Protein AF-U3AMA3-F1 (afdb_monomer)

Structure (mmCIF, N/CA/C/O backbone):
data_AF-U3AMA3-F1
#
_entry.id   AF-U3AMA3-F1
#
loop_
_atom_site.group_PDB
_atom_site.id
_atom_site.type_symbol
_atom_site.label_atom_id
_atom_site.label_alt_id
_atom_site.label_comp_id
_atom_site.label_asym_id
_atom_site.label_entity_id
_atom_site.label_seq_id
_atom_site.pdbx_PDB_ins_code
_atom_site.Cartn_x
_atom_site.Cartn_y
_atom_site.Cartn_z
_atom_site.occupancy
_atom_site.B_iso_or_equiv
_atom_site.auth_seq_id
_atom_site.auth_comp_id
_atom_site.auth_asym_id
_atom_site.auth_atom_id
_atom_site.pdbx_PDB_model_num
ATOM 1 N N . MET A 1 1 ? -15.729 3.967 -22.032 1.00 33.00 1 MET A N 1
ATOM 2 C CA . MET A 1 1 ? -14.474 3.760 -22.793 1.00 33.00 1 MET A CA 1
ATOM 3 C C . MET A 1 1 ? -13.312 4.136 -21.872 1.00 33.00 1 MET A C 1
ATOM 5 O O . MET A 1 1 ? -13.426 5.160 -21.213 1.00 33.00 1 MET A O 1
ATOM 9 N N . ARG A 1 2 ? -12.263 3.311 -21.710 1.00 30.52 2 ARG A N 1
ATOM 10 C CA . ARG A 1 2 ? -11.077 3.722 -20.925 1.00 30.52 2 ARG A CA 1
ATOM 11 C C . ARG A 1 2 ? -10.202 4.591 -21.828 1.00 30.52 2 ARG A C 1
ATOM 13 O O . ARG A 1 2 ? -9.706 4.060 -22.817 1.00 30.52 2 ARG A O 1
ATOM 20 N N . ALA A 1 3 ? -10.030 5.868 -21.486 1.00 31.34 3 ALA A N 1
ATOM 21 C CA . ALA A 1 3 ? -9.036 6.726 -22.132 1.00 31.34 3 ALA A CA 1
ATOM 22 C C . ALA A 1 3 ? -7.665 6.040 -22.073 1.00 31.34 3 ALA A C 1
ATOM 24 O O . ALA A 1 3 ? -7.306 5.441 -21.048 1.00 31.34 3 ALA A O 1
ATOM 25 N N . ARG A 1 4 ? -6.928 6.063 -23.183 1.00 42.72 4 ARG A N 1
ATOM 26 C CA . ARG A 1 4 ? -5.602 5.439 -23.249 1.00 42.72 4 ARG A CA 1
ATOM 27 C C . ARG A 1 4 ? -4.645 6.295 -22.423 1.00 42.72 4 ARG A C 1
ATOM 29 O O . ARG A 1 4 ? -4.797 7.509 -22.351 1.00 42.72 4 ARG A O 1
ATOM 36 N N . SER A 1 5 ? -3.616 5.693 -21.830 1.00 45.97 5 SER A N 1
ATOM 37 C CA . SER A 1 5 ? -2.615 6.427 -21.032 1.00 45.97 5 SER A CA 1
ATOM 38 C C . SER A 1 5 ? -1.783 7.449 -21.825 1.00 45.97 5 SER A C 1
ATOM 40 O O . SER A 1 5 ? -0.956 8.123 -21.223 1.00 45.97 5 SER A O 1
ATOM 42 N N . ALA A 1 6 ? -2.004 7.563 -23.138 1.00 40.41 6 ALA A N 1
ATOM 43 C CA . ALA A 1 6 ? -1.442 8.587 -24.014 1.00 40.41 6 ALA A CA 1
ATOM 44 C C . ALA A 1 6 ? -2.280 9.885 -24.075 1.00 40.41 6 ALA A C 1
ATOM 46 O O . ALA A 1 6 ? -1.754 10.914 -24.465 1.00 40.41 6 ALA A O 1
ATOM 47 N N . GLU A 1 7 ? -3.565 9.861 -23.697 1.00 40.16 7 GLU A N 1
ATOM 48 C CA . GLU A 1 7 ? -4.497 10.992 -23.899 1.00 40.16 7 GLU A CA 1
ATOM 49 C C . GLU A 1 7 ? -4.566 11.963 -22.706 1.00 40.16 7 GLU A C 1
ATOM 51 O O . GLU A 1 7 ? -5.332 12.922 -22.739 1.00 40.16 7 GLU A O 1
ATOM 56 N N . LYS A 1 8 ? -3.805 11.722 -21.630 1.00 43.88 8 LYS A N 1
ATOM 57 C CA . LYS A 1 8 ? -3.756 12.620 -20.468 1.00 43.88 8 LYS A CA 1
ATOM 58 C C . LYS A 1 8 ? -2.418 13.340 -20.359 1.00 43.88 8 LYS A C 1
ATOM 60 O O . LYS A 1 8 ? -1.480 12.805 -19.775 1.00 43.88 8 LYS A O 1
ATOM 65 N N . GLU A 1 9 ? -2.420 14.565 -20.885 1.00 48.69 9 GLU A N 1
ATOM 66 C CA . GLU A 1 9 ? -1.772 15.741 -20.286 1.00 48.69 9 GLU A CA 1
ATOM 67 C C . GLU A 1 9 ? -0.280 15.555 -19.942 1.00 48.69 9 GLU A C 1
ATOM 69 O O . GLU A 1 9 ? 0.076 15.481 -18.771 1.00 48.69 9 GLU A O 1
ATOM 74 N N . ALA A 1 10 ? 0.580 15.479 -20.973 1.00 48.34 10 ALA A N 1
ATOM 75 C CA . ALA A 1 10 ? 2.009 15.860 -20.908 1.00 48.34 10 ALA A CA 1
ATOM 76 C C . ALA A 1 10 ? 2.745 15.725 -22.258 1.00 48.34 10 ALA A C 1
ATOM 78 O O . ALA A 1 10 ? 3.676 16.477 -22.512 1.00 48.34 10 ALA A O 1
ATOM 79 N N . ASN A 1 11 ? 2.383 14.745 -23.097 1.00 50.94 11 ASN A N 1
ATOM 80 C CA . ASN A 1 11 ? 3.133 14.400 -24.314 1.00 50.94 11 ASN A CA 1
ATOM 81 C C . ASN A 1 11 ? 2.192 14.125 -25.495 1.00 50.94 11 ASN A C 1
ATOM 83 O O . ASN A 1 11 ? 1.742 12.996 -25.696 1.00 50.94 11 ASN A O 1
ATOM 87 N N . GLU A 1 12 ? 1.899 15.156 -26.287 1.00 51.47 12 GLU A N 1
ATOM 88 C CA . GLU A 1 12 ? 1.161 15.006 -27.542 1.00 51.47 12 GLU A CA 1
ATOM 89 C C . GLU A 1 12 ? 2.072 14.406 -28.626 1.00 51.47 12 GLU A C 1
ATOM 91 O O . GLU A 1 12 ? 2.923 15.078 -29.199 1.00 51.47 12 GLU A O 1
ATOM 96 N N . GLY A 1 13 ? 1.889 13.114 -28.914 1.00 59.47 13 GLY A N 1
ATOM 97 C CA . GLY A 1 13 ? 2.448 12.447 -30.097 1.00 59.47 13 GLY A CA 1
ATOM 98 C C . GLY A 1 13 ? 3.675 11.557 -29.873 1.00 59.47 13 GLY A C 1
ATOM 99 O O . GLY A 1 13 ? 3.855 10.608 -30.638 1.00 59.47 13 GLY A O 1
ATOM 100 N N . GLU A 1 14 ? 4.484 11.771 -28.830 1.00 71.44 14 GLU A N 1
ATOM 101 C CA . GLU A 1 14 ? 5.631 10.889 -28.561 1.00 71.44 14 GLU A CA 1
ATOM 102 C C . GLU A 1 14 ? 5.178 9.559 -27.911 1.00 71.44 14 GLU A C 1
ATOM 104 O O . GLU A 1 14 ? 4.479 9.564 -26.889 1.00 71.44 14 GLU A O 1
ATOM 109 N N . PRO A 1 15 ? 5.559 8.384 -28.453 1.00 81.50 15 PRO A N 1
ATOM 110 C CA . PRO A 1 15 ? 5.260 7.113 -27.808 1.00 81.50 15 PRO A CA 1
ATOM 111 C C . PRO A 1 15 ? 6.017 6.979 -26.480 1.00 81.50 15 PRO A C 1
ATOM 113 O O . PRO A 1 15 ? 7.180 7.354 -26.346 1.00 81.50 15 PRO A O 1
ATOM 116 N N . ARG A 1 16 ? 5.394 6.336 -25.485 1.00 84.44 16 ARG A N 1
ATOM 117 C CA . ARG A 1 16 ? 6.122 5.933 -24.274 1.00 84.44 16 ARG A CA 1
ATOM 118 C C . ARG A 1 16 ? 7.106 4.817 -24.629 1.00 84.44 16 ARG A C 1
ATOM 120 O O . ARG A 1 16 ? 6.687 3.679 -24.862 1.00 84.44 16 ARG A O 1
ATOM 127 N N . TRP A 1 17 ? 8.400 5.135 -24.628 1.00 89.88 17 TRP A N 1
ATOM 128 C CA . TRP A 1 17 ? 9.473 4.242 -25.080 1.00 89.88 17 TRP A CA 1
ATOM 129 C C . TRP A 1 17 ? 9.474 2.896 -24.350 1.00 89.88 17 TRP A C 1
ATOM 131 O O . TRP A 1 17 ? 9.665 1.864 -24.987 1.00 89.88 17 TRP A O 1
ATOM 141 N N . ALA A 1 18 ? 9.088 2.877 -23.071 1.00 85.94 18 ALA A N 1
ATOM 142 C CA . ALA A 1 18 ? 8.890 1.663 -22.278 1.00 85.94 18 ALA A CA 1
ATOM 143 C C . ALA A 1 18 ? 7.956 0.611 -22.916 1.00 85.94 18 ALA A C 1
ATOM 145 O O . ALA A 1 18 ? 8.217 -0.590 -22.808 1.00 85.94 18 ALA A O 1
ATOM 146 N N . TYR A 1 19 ? 6.877 1.022 -23.598 1.00 88.31 19 TYR A N 1
ATOM 147 C CA . TYR A 1 19 ? 5.965 0.084 -24.269 1.00 88.31 19 TYR A CA 1
ATOM 148 C C . TYR A 1 19 ? 6.591 -0.514 -25.534 1.00 88.31 19 TYR A C 1
ATOM 150 O O . TYR A 1 19 ? 6.460 -1.715 -25.787 1.00 88.31 19 TYR A O 1
ATOM 158 N N . LEU A 1 20 ? 7.313 0.306 -26.304 1.00 91.12 20 LEU A N 1
ATOM 159 C CA . LEU A 1 20 ? 8.036 -0.148 -27.491 1.00 91.12 20 LEU A CA 1
ATOM 160 C C . LEU A 1 20 ? 9.192 -1.069 -27.086 1.00 91.12 20 LEU A C 1
ATOM 162 O O . LEU A 1 20 ? 9.269 -2.195 -27.575 1.00 91.12 20 LEU A O 1
ATOM 166 N N . ARG A 1 21 ? 10.028 -0.649 -26.128 1.00 93.75 21 ARG A N 1
ATOM 167 C CA . ARG A 1 21 ? 11.133 -1.443 -25.578 1.00 93.75 21 ARG A CA 1
ATOM 168 C C . ARG A 1 21 ? 10.643 -2.791 -25.052 1.00 93.75 21 ARG A C 1
ATOM 170 O O . ARG A 1 21 ? 11.223 -3.811 -25.405 1.00 93.75 21 ARG A O 1
ATOM 177 N N . SER A 1 22 ? 9.557 -2.826 -24.272 1.00 90.44 22 SER A N 1
ATOM 178 C CA . SER A 1 22 ? 8.996 -4.088 -23.764 1.00 90.44 22 SER A CA 1
ATOM 179 C C . SER A 1 22 ? 8.522 -5.012 -24.890 1.00 90.44 22 SER A C 1
ATOM 181 O O . SER A 1 22 ? 8.734 -6.217 -24.806 1.00 90.44 22 SER A O 1
ATOM 183 N N . THR A 1 23 ? 7.914 -4.470 -25.950 1.00 93.00 23 THR A N 1
ATOM 184 C CA . THR 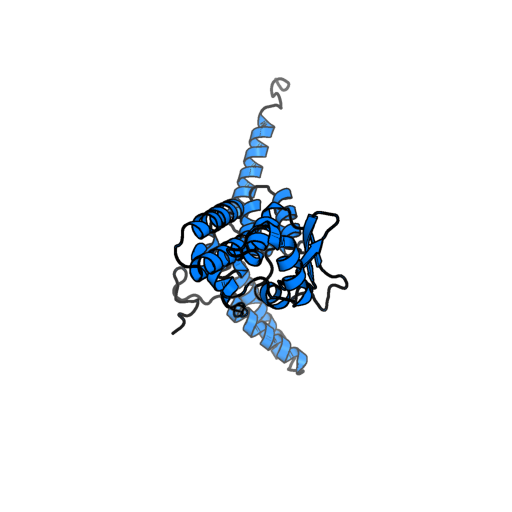A 1 23 ? 7.499 -5.260 -27.124 1.00 93.00 23 THR A CA 1
ATOM 185 C C . THR A 1 23 ? 8.710 -5.880 -27.829 1.00 93.00 23 THR A C 1
ATOM 187 O O . THR A 1 23 ? 8.729 -7.080 -28.098 1.00 93.00 23 THR A O 1
ATOM 190 N N . TRP A 1 24 ? 9.756 -5.087 -28.082 1.00 94.69 24 TRP A N 1
ATOM 191 C CA . TRP A 1 24 ? 10.981 -5.573 -28.726 1.00 94.69 24 TRP A CA 1
ATOM 192 C C . TRP A 1 24 ? 11.813 -6.503 -27.837 1.00 94.69 24 TRP A C 1
ATOM 194 O O . TRP A 1 24 ? 12.491 -7.387 -28.357 1.00 94.69 24 TRP A O 1
ATOM 204 N N . GLU A 1 25 ? 11.726 -6.366 -26.512 1.00 95.00 25 GLU A N 1
ATOM 205 C CA . GLU A 1 25 ? 12.334 -7.303 -25.568 1.00 95.00 25 GLU A CA 1
ATOM 206 C C . GLU A 1 25 ? 11.727 -8.704 -25.719 1.00 95.00 25 GLU A C 1
ATOM 208 O O . GLU A 1 25 ? 12.476 -9.672 -25.865 1.00 95.00 25 GLU A O 1
ATOM 213 N N . GLU A 1 26 ? 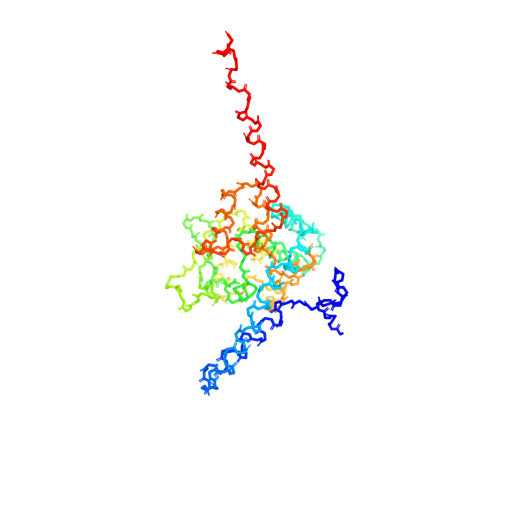10.395 -8.822 -25.763 1.00 95.12 26 GLU A N 1
ATOM 214 C CA . GLU A 1 26 ? 9.739 -10.119 -25.972 1.00 95.12 26 GLU A CA 1
ATOM 215 C C . GLU A 1 26 ? 9.997 -10.680 -27.378 1.00 95.12 26 GLU A C 1
ATOM 217 O O . GLU A 1 26 ? 10.266 -11.873 -27.507 1.00 95.12 26 GLU A O 1
ATOM 222 N N . LEU A 1 27 ? 10.020 -9.844 -28.427 1.00 95.62 27 LEU A N 1
ATOM 223 C CA . LEU A 1 27 ? 10.392 -10.285 -29.781 1.00 95.62 27 LEU A CA 1
ATOM 224 C C . LEU A 1 27 ? 11.835 -10.817 -29.842 1.00 95.62 27 LEU A C 1
ATOM 226 O O . LEU A 1 27 ? 12.088 -11.852 -30.459 1.00 95.62 27 LEU A O 1
ATOM 230 N N . HIS A 1 28 ? 12.780 -10.159 -29.166 1.00 95.56 28 HIS A N 1
ATOM 231 C CA . HIS A 1 28 ? 14.165 -10.624 -29.063 1.00 95.56 28 HIS A CA 1
ATOM 232 C C . HIS A 1 28 ? 14.281 -11.927 -28.252 1.00 95.56 28 HIS A C 1
ATOM 234 O O . HIS A 1 28 ? 15.005 -12.837 -28.663 1.00 95.56 28 HIS A O 1
ATOM 240 N N . ARG A 1 29 ? 13.547 -12.068 -27.136 1.00 94.06 29 ARG A N 1
ATOM 241 C CA . ARG A 1 29 ? 13.488 -13.334 -26.380 1.00 94.06 29 ARG A CA 1
ATOM 242 C C . ARG A 1 29 ? 12.895 -14.463 -27.221 1.00 94.06 29 ARG A C 1
ATOM 244 O O . ARG A 1 29 ? 13.493 -15.534 -27.272 1.00 94.06 29 ARG A O 1
ATOM 251 N N . PHE A 1 30 ? 11.780 -14.217 -27.910 1.00 96.31 30 PHE A N 1
ATOM 252 C CA . PHE A 1 30 ? 11.148 -15.175 -28.819 1.00 96.31 30 PHE A CA 1
ATOM 253 C C . PHE A 1 30 ? 12.131 -15.634 -29.903 1.00 96.31 30 PHE A C 1
ATOM 255 O O . PHE A 1 30 ? 12.341 -16.833 -30.069 1.00 96.31 30 PHE A O 1
ATOM 262 N N . ALA A 1 31 ? 12.810 -14.694 -30.571 1.00 95.75 31 ALA A N 1
ATOM 263 C CA . ALA A 1 31 ? 13.805 -15.007 -31.593 1.00 95.75 31 ALA A CA 1
ATOM 264 C C . ALA A 1 31 ? 14.931 -15.914 -31.069 1.00 95.75 31 ALA A C 1
ATOM 266 O O . ALA A 1 31 ? 15.279 -16.899 -31.719 1.00 95.75 31 ALA A O 1
ATOM 267 N N . LYS A 1 32 ? 15.448 -15.632 -29.865 1.00 95.50 32 LYS A N 1
ATOM 268 C CA . LYS A 1 32 ? 16.464 -16.471 -29.215 1.00 95.50 32 LYS A CA 1
ATOM 269 C C . LYS A 1 32 ? 15.952 -17.863 -28.837 1.00 95.50 32 LYS A C 1
ATOM 271 O O . LYS A 1 32 ? 16.674 -18.833 -29.035 1.00 95.50 32 LYS A O 1
ATOM 276 N N . VAL A 1 33 ? 14.747 -17.966 -28.272 1.00 96.25 33 VAL A N 1
ATOM 277 C CA . VAL A 1 33 ? 14.175 -19.243 -27.799 1.00 96.25 33 VAL A CA 1
ATOM 278 C C . VAL A 1 33 ? 13.796 -20.160 -28.965 1.00 96.25 33 VAL A C 1
ATOM 280 O O . VAL A 1 33 ? 14.008 -21.365 -28.883 1.00 96.25 33 VAL A O 1
ATOM 283 N N . HIS A 1 34 ? 13.294 -19.600 -30.066 1.00 96.69 34 HIS A N 1
ATOM 284 C CA . HIS A 1 34 ? 12.873 -20.357 -31.248 1.00 96.69 34 HIS A CA 1
ATOM 285 C C . HIS A 1 34 ? 13.976 -20.531 -32.309 1.00 96.69 34 HIS A C 1
ATOM 287 O O . HIS A 1 34 ? 13.686 -20.966 -33.421 1.00 96.69 34 HIS A O 1
ATOM 293 N N . GLY A 1 35 ? 15.236 -20.214 -31.987 1.00 95.12 35 GLY A N 1
ATOM 294 C CA . GLY A 1 35 ? 16.379 -20.490 -32.867 1.00 95.12 35 GLY A CA 1
ATOM 295 C C . GLY A 1 35 ? 16.392 -19.687 -34.173 1.00 95.12 35 GLY A C 1
ATOM 296 O O . GLY A 1 35 ? 16.900 -20.172 -35.184 1.00 95.12 35 GLY A O 1
ATOM 297 N N . LEU A 1 36 ? 15.829 -18.472 -34.179 1.00 96.31 36 LEU A N 1
ATOM 298 C CA . LEU A 1 36 ? 15.877 -17.593 -35.349 1.00 96.31 36 LEU A CA 1
ATOM 299 C C . LEU A 1 36 ? 17.323 -17.161 -35.652 1.00 96.31 36 LEU A C 1
ATOM 301 O O . LEU A 1 36 ? 18.202 -17.198 -34.789 1.00 96.31 36 LEU A O 1
ATOM 305 N N . SER A 1 37 ? 17.568 -16.733 -36.896 1.00 96.69 37 SER A N 1
ATOM 306 C CA . SER A 1 37 ? 18.925 -16.449 -37.379 1.00 96.69 37 SER A CA 1
ATOM 307 C C . SER A 1 37 ? 19.692 -15.461 -36.487 1.00 96.69 37 SER A C 1
ATOM 309 O O . SER A 1 37 ? 19.122 -14.529 -35.908 1.00 96.69 37 SER A O 1
ATOM 311 N N . HIS A 1 38 ? 21.016 -15.624 -36.420 1.00 94.44 38 HIS A N 1
ATOM 312 C CA . HIS A 1 38 ? 21.881 -14.738 -35.640 1.00 94.44 38 HIS A CA 1
ATOM 313 C C . HIS A 1 38 ? 21.761 -13.268 -36.085 1.00 94.44 38 HIS A C 1
ATOM 315 O O . HIS A 1 38 ? 21.668 -12.375 -35.244 1.00 94.44 38 HIS A O 1
ATOM 321 N N . ALA A 1 39 ? 21.653 -13.024 -37.398 1.00 96.31 39 ALA A N 1
ATOM 322 C CA . ALA A 1 39 ? 21.407 -11.697 -37.963 1.00 96.31 39 ALA A CA 1
ATOM 323 C C . ALA A 1 39 ? 20.069 -11.096 -37.488 1.00 96.31 39 ALA A C 1
ATOM 325 O O . ALA A 1 39 ? 20.022 -9.926 -37.107 1.00 96.31 39 ALA A O 1
ATOM 326 N N . THR A 1 40 ? 18.999 -11.900 -37.429 1.00 95.12 40 THR A N 1
ATOM 327 C CA . THR A 1 40 ? 17.704 -11.481 -36.867 1.00 95.12 40 THR A CA 1
ATOM 328 C C . THR A 1 40 ? 17.843 -11.109 -35.390 1.00 95.12 40 THR A C 1
ATOM 330 O O . THR A 1 40 ? 17.380 -10.047 -34.982 1.00 95.12 40 THR A O 1
ATOM 333 N N . CYS A 1 41 ? 18.528 -11.932 -34.590 1.00 95.00 41 CYS A N 1
ATOM 334 C CA . CYS A 1 41 ? 18.753 -11.651 -33.170 1.00 95.00 41 CYS A CA 1
ATOM 335 C C . CYS A 1 41 ? 19.542 -10.346 -32.950 1.00 95.00 41 CYS A C 1
ATOM 337 O O . CYS A 1 41 ? 19.157 -9.544 -32.100 1.00 95.00 41 CYS A O 1
ATOM 339 N N . ILE A 1 42 ? 20.595 -10.096 -33.740 1.00 96.44 42 ILE A N 1
ATOM 340 C CA . ILE A 1 42 ? 21.369 -8.842 -33.698 1.00 96.44 42 ILE A CA 1
ATOM 341 C C . ILE A 1 42 ? 20.491 -7.635 -34.049 1.00 96.44 42 ILE A C 1
ATOM 343 O O . ILE A 1 42 ? 20.520 -6.636 -33.332 1.00 96.44 42 ILE A O 1
ATOM 347 N N . ALA A 1 43 ? 19.694 -7.716 -35.120 1.00 95.50 43 ALA A N 1
ATOM 348 C CA . ALA A 1 43 ? 18.822 -6.617 -35.536 1.00 95.50 43 ALA A CA 1
ATOM 349 C C . ALA A 1 43 ? 17.802 -6.254 -34.441 1.00 95.50 43 ALA A C 1
ATOM 351 O O . ALA A 1 43 ? 17.651 -5.081 -34.096 1.00 95.50 43 ALA A O 1
ATOM 352 N N . LEU A 1 44 ? 17.170 -7.264 -33.832 1.00 95.12 44 LEU A N 1
ATOM 353 C CA . LEU A 1 44 ? 16.244 -7.086 -32.709 1.00 95.12 44 LEU A CA 1
ATOM 354 C C . LEU A 1 44 ? 16.936 -6.470 -31.485 1.00 95.12 44 LEU A C 1
ATOM 356 O O . LEU A 1 44 ? 16.395 -5.548 -30.876 1.00 95.12 44 LEU A O 1
ATOM 360 N N . LYS A 1 45 ? 18.149 -6.933 -31.149 1.00 95.44 45 LYS A N 1
ATOM 361 C CA . LYS A 1 45 ? 18.943 -6.393 -30.037 1.00 95.44 45 LYS A CA 1
ATOM 362 C C . LYS A 1 45 ? 19.328 -4.928 -30.263 1.00 95.44 45 LYS A C 1
ATOM 364 O O . LYS A 1 45 ? 19.182 -4.134 -29.342 1.00 95.44 45 LYS A O 1
ATOM 369 N N . LYS A 1 46 ? 19.735 -4.547 -31.480 1.00 96.31 46 LYS A N 1
ATOM 370 C CA . LYS A 1 46 ? 20.074 -3.154 -31.823 1.00 96.31 46 LYS A CA 1
ATOM 371 C C . LYS A 1 46 ? 18.881 -2.208 -31.632 1.00 96.31 46 LYS A C 1
ATOM 373 O O . LYS A 1 46 ? 19.042 -1.137 -31.054 1.00 96.31 46 LYS A O 1
ATOM 378 N N . THR A 1 47 ? 17.688 -2.611 -32.071 1.00 94.88 47 THR A N 1
ATOM 379 C CA . THR A 1 47 ? 16.454 -1.834 -31.852 1.00 94.88 47 THR A CA 1
ATOM 380 C C . THR A 1 47 ? 16.084 -1.772 -30.369 1.00 94.88 47 THR A C 1
ATOM 382 O O . THR A 1 47 ? 15.736 -0.706 -29.869 1.00 94.88 47 THR A O 1
ATOM 385 N N . LEU A 1 48 ? 16.209 -2.886 -29.640 1.00 94.31 48 LEU A N 1
ATOM 386 C CA . LEU A 1 48 ? 15.987 -2.936 -28.193 1.00 94.31 48 LEU A CA 1
ATOM 387 C C . LEU A 1 48 ? 16.926 -1.989 -27.425 1.00 94.31 48 LEU A C 1
ATOM 389 O O . LEU A 1 48 ? 16.479 -1.324 -26.493 1.00 94.31 48 LEU A O 1
ATOM 393 N N . ASP A 1 49 ? 18.195 -1.894 -27.825 1.00 94.25 49 ASP A N 1
ATOM 394 C CA . ASP A 1 49 ? 19.181 -1.012 -27.192 1.00 94.25 49 ASP A CA 1
ATOM 395 C C . ASP A 1 49 ? 18.857 0.466 -27.427 1.00 94.25 49 ASP A C 1
ATOM 397 O O . ASP A 1 49 ? 18.782 1.226 -26.462 1.00 94.25 49 ASP A O 1
ATOM 401 N N . ALA A 1 50 ? 18.552 0.858 -28.669 1.00 93.31 50 ALA A N 1
ATOM 402 C CA . ALA A 1 50 ? 18.123 2.223 -28.984 1.00 93.31 50 ALA A CA 1
ATOM 403 C C . ALA A 1 50 ? 16.869 2.633 -28.186 1.00 93.31 50 ALA A C 1
ATOM 405 O O . ALA A 1 50 ? 16.812 3.714 -27.611 1.00 93.31 50 ALA A O 1
ATOM 406 N N . LEU A 1 51 ? 15.883 1.739 -28.064 1.00 92.69 51 LEU A N 1
ATOM 407 C CA . LEU A 1 51 ? 14.676 1.996 -27.270 1.00 92.69 51 LEU A CA 1
ATOM 4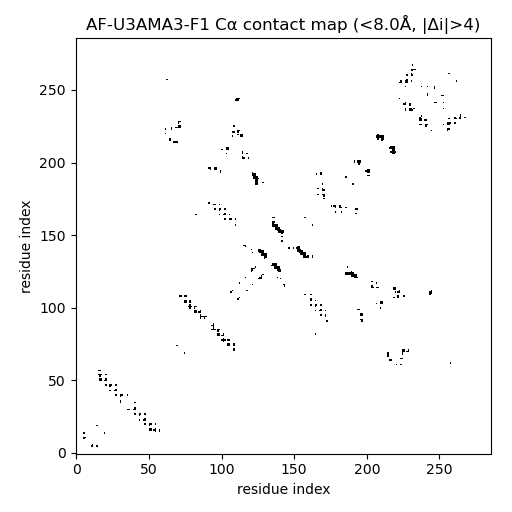08 C C . LEU A 1 51 ? 14.933 2.009 -25.757 1.00 92.69 51 LEU A C 1
ATOM 410 O O . LEU A 1 51 ? 14.174 2.632 -25.019 1.00 92.69 51 LEU A O 1
ATOM 414 N N . THR A 1 52 ? 15.983 1.331 -25.289 1.00 90.75 52 THR A N 1
ATOM 415 C CA . THR A 1 52 ? 16.414 1.376 -23.884 1.00 90.75 52 THR A CA 1
ATOM 416 C C . THR A 1 52 ? 17.086 2.711 -23.563 1.00 90.75 52 THR A C 1
ATOM 418 O O . THR A 1 52 ? 16.837 3.264 -22.493 1.00 90.75 52 THR A O 1
ATOM 421 N N . MET A 1 53 ? 17.870 3.265 -24.495 1.00 89.50 53 MET A N 1
ATOM 422 C CA . MET A 1 53 ? 18.396 4.631 -24.389 1.00 89.50 53 MET A CA 1
ATOM 423 C C . MET A 1 53 ? 17.247 5.648 -24.345 1.00 89.50 53 MET A C 1
ATOM 425 O O . MET A 1 53 ? 17.112 6.350 -23.350 1.00 89.50 53 MET A O 1
ATOM 429 N N . ASN A 1 54 ? 16.327 5.617 -25.318 1.00 89.31 54 ASN A N 1
ATOM 430 C CA . ASN A 1 54 ? 15.180 6.533 -25.345 1.00 89.31 54 ASN A CA 1
ATOM 431 C C . ASN A 1 54 ? 14.262 6.419 -24.102 1.00 89.31 54 ASN A C 1
ATOM 433 O O . ASN A 1 54 ? 13.678 7.411 -23.675 1.00 89.31 54 ASN A O 1
ATOM 437 N N . GLU A 1 55 ? 14.103 5.230 -23.496 1.00 86.81 55 GLU A N 1
ATOM 438 C CA . GLU A 1 55 ? 13.377 5.098 -22.216 1.00 86.81 55 GLU A CA 1
ATOM 439 C C . GLU A 1 55 ? 14.139 5.728 -21.041 1.00 86.81 55 GLU A C 1
ATOM 441 O O . GLU A 1 55 ? 13.504 6.231 -20.117 1.00 86.81 55 GLU A O 1
ATOM 446 N N . THR A 1 56 ? 15.473 5.712 -21.067 1.00 82.94 56 THR A N 1
ATOM 447 C CA . THR A 1 56 ? 16.310 6.250 -19.981 1.00 82.94 56 THR A CA 1
ATOM 448 C C . THR A 1 56 ? 16.164 7.769 -19.878 1.00 82.94 56 THR A C 1
ATOM 450 O O . THR A 1 56 ? 16.076 8.293 -18.769 1.00 82.94 56 THR A O 1
ATOM 453 N N . ASP A 1 57 ? 16.037 8.448 -21.019 1.00 81.56 57 ASP A N 1
ATOM 454 C CA . ASP A 1 57 ? 15.858 9.903 -21.101 1.00 81.56 57 ASP A CA 1
ATOM 455 C C . ASP A 1 57 ? 14.402 10.358 -20.841 1.00 81.56 57 ASP A C 1
ATOM 457 O O . ASP A 1 57 ? 14.140 11.548 -20.671 1.00 81.56 57 ASP A O 1
ATOM 461 N N . GLN A 1 58 ? 13.432 9.432 -20.778 1.00 82.94 58 GLN A N 1
ATOM 462 C CA . GLN A 1 58 ? 12.002 9.748 -20.660 1.00 82.94 58 GLN A CA 1
ATOM 463 C C . GLN A 1 58 ? 11.452 9.455 -19.254 1.00 82.94 58 GLN A C 1
ATOM 465 O O . GLN A 1 58 ? 11.135 8.307 -18.922 1.00 82.94 58 GLN A O 1
ATOM 470 N N . GLU A 1 59 ? 11.216 10.496 -18.443 1.00 81.06 59 GLU A N 1
ATOM 471 C CA . GLU A 1 59 ? 10.788 10.313 -17.048 1.00 81.06 59 GLU A CA 1
ATOM 472 C C . GLU A 1 59 ? 9.512 9.433 -16.931 1.00 81.06 59 GLU A C 1
ATOM 474 O O . GLU A 1 59 ? 8.519 9.634 -17.651 1.00 81.06 59 GLU A O 1
ATOM 479 N N . PRO A 1 60 ? 9.502 8.405 -16.057 1.00 81.56 60 PRO A N 1
ATOM 480 C CA . PRO A 1 60 ? 8.347 7.532 -15.868 1.00 81.56 60 PRO A CA 1
ATOM 481 C C . PRO A 1 60 ? 7.065 8.262 -15.429 1.00 81.56 60 PRO A C 1
ATOM 483 O O . PRO A 1 60 ? 7.052 8.956 -14.417 1.00 81.56 60 PRO A O 1
ATOM 486 N N . LEU A 1 61 ? 5.930 7.956 -16.080 1.00 81.00 61 LEU A N 1
ATOM 487 C CA . LEU A 1 61 ? 4.580 8.518 -15.815 1.00 81.00 61 LEU A CA 1
ATOM 488 C C . LEU A 1 61 ? 4.102 8.521 -14.346 1.00 81.00 61 LEU A C 1
ATOM 490 O O . LEU A 1 61 ? 3.094 9.145 -14.020 1.00 81.00 61 LEU A O 1
ATOM 494 N N . LYS A 1 62 ? 4.754 7.769 -13.459 1.00 80.00 62 LYS A N 1
ATOM 495 C CA . LYS A 1 62 ? 4.450 7.758 -12.025 1.00 80.00 62 LYS A CA 1
ATOM 496 C C . LYS A 1 62 ? 4.989 8.985 -11.280 1.00 80.00 62 LYS A C 1
ATOM 498 O O . LYS A 1 62 ? 4.452 9.262 -10.219 1.00 80.00 62 LYS A O 1
ATOM 503 N N . PHE A 1 63 ? 6.004 9.676 -11.809 1.00 82.25 63 PHE A N 1
ATOM 504 C CA . PHE A 1 63 ? 6.617 10.845 -11.172 1.00 82.25 63 PHE A CA 1
ATOM 505 C C . PHE A 1 63 ? 5.820 12.126 -11.450 1.00 82.25 63 PHE A C 1
ATOM 507 O O . PHE A 1 63 ? 5.424 12.771 -10.491 1.00 82.25 63 PHE A O 1
ATOM 514 N N . TYR A 1 64 ? 5.370 12.374 -12.686 1.00 81.31 64 TYR A N 1
ATOM 515 C CA . TYR A 1 64 ? 4.355 13.412 -12.972 1.00 81.31 64 TYR A CA 1
ATOM 516 C C . TYR A 1 64 ? 3.089 13.274 -12.103 1.00 81.31 64 TYR A C 1
ATOM 518 O O . TYR A 1 64 ? 2.504 14.241 -11.625 1.00 81.31 64 TYR A O 1
ATOM 526 N N . LYS A 1 65 ? 2.656 12.033 -11.837 1.00 82.19 65 LYS A N 1
ATOM 527 C CA . LYS A 1 65 ? 1.526 11.774 -10.927 1.00 82.19 65 LYS A CA 1
ATOM 528 C C . LYS A 1 65 ? 1.841 12.074 -9.466 1.00 82.19 65 LYS A C 1
ATOM 530 O O . LYS A 1 65 ? 0.908 12.259 -8.698 1.00 82.19 65 LYS A O 1
ATOM 535 N N . LEU A 1 66 ? 3.112 12.057 -9.083 1.00 84.75 66 LEU A N 1
ATOM 536 C CA . LEU A 1 66 ? 3.582 12.218 -7.713 1.00 84.75 66 LEU A CA 1
ATOM 537 C C . LEU A 1 66 ? 3.616 13.680 -7.276 1.00 84.75 66 LEU A C 1
ATOM 539 O O . LEU A 1 66 ? 3.354 13.955 -6.114 1.00 84.75 66 LEU A O 1
ATOM 543 N N . GLU A 1 67 ? 3.849 14.606 -8.210 1.00 81.81 67 GLU A N 1
ATOM 544 C CA . GLU A 1 67 ? 3.867 16.059 -7.972 1.00 81.81 67 GLU A CA 1
ATOM 545 C C . GLU A 1 67 ? 2.612 16.567 -7.246 1.00 81.81 67 GLU A C 1
ATOM 547 O O . GLU A 1 67 ? 2.685 17.487 -6.435 1.00 81.81 67 GLU A O 1
ATOM 552 N N . ASN A 1 68 ? 1.470 15.926 -7.511 1.00 82.94 68 ASN A N 1
ATOM 553 C CA . ASN A 1 68 ? 0.156 16.270 -6.971 1.00 82.94 68 ASN A CA 1
ATOM 554 C C . ASN A 1 68 ? -0.276 15.379 -5.786 1.00 82.94 68 ASN A C 1
ATOM 556 O O . ASN A 1 68 ? -1.427 15.440 -5.351 1.00 82.94 68 ASN A O 1
ATOM 560 N N . ILE A 1 69 ? 0.610 14.517 -5.274 1.00 89.56 69 ILE A N 1
ATOM 561 C CA . ILE A 1 69 ? 0.315 13.582 -4.181 1.00 89.56 69 ILE A CA 1
ATOM 562 C C . ILE A 1 69 ? 1.029 14.036 -2.912 1.00 89.56 69 ILE A C 1
ATOM 564 O O . ILE A 1 69 ? 2.221 14.330 -2.909 1.00 89.56 69 ILE A O 1
ATOM 568 N N . LYS A 1 70 ? 0.281 14.062 -1.807 1.00 91.19 70 LYS A N 1
ATOM 569 C CA . LYS A 1 70 ? 0.811 14.434 -0.494 1.00 91.19 70 LYS A CA 1
ATOM 570 C C . LYS A 1 70 ? 1.857 13.420 0.009 1.00 91.19 70 LYS A C 1
ATOM 572 O O . LYS A 1 70 ? 1.712 12.227 -0.279 1.00 91.19 70 LYS A O 1
ATOM 577 N N . PRO A 1 71 ? 2.839 13.853 0.820 1.00 90.69 71 PRO A N 1
ATOM 578 C CA . PRO A 1 71 ? 3.760 12.959 1.518 1.00 90.69 71 PRO A CA 1
ATOM 579 C C . PRO A 1 71 ? 3.060 11.881 2.364 1.00 90.69 71 PRO A C 1
ATOM 581 O O . PRO A 1 71 ? 1.904 12.012 2.770 1.00 90.69 71 PRO A O 1
ATOM 584 N N . SER A 1 72 ? 3.789 10.813 2.683 1.00 91.69 72 SER A N 1
ATOM 585 C CA . SER A 1 72 ? 3.306 9.656 3.451 1.00 91.69 72 SER A CA 1
ATOM 586 C C . SER A 1 72 ? 2.706 10.036 4.814 1.00 91.69 72 SER A C 1
ATOM 588 O O . SER A 1 72 ? 1.662 9.498 5.189 1.00 91.69 72 SER A O 1
ATOM 590 N N . GLY A 1 73 ? 3.316 10.989 5.528 1.00 91.38 73 GLY A N 1
ATOM 591 C CA . GLY A 1 73 ? 2.814 11.507 6.806 1.00 91.38 73 GLY A CA 1
ATOM 592 C C . GLY A 1 73 ? 1.460 12.212 6.678 1.00 91.38 73 GLY A C 1
ATOM 593 O O . GLY A 1 73 ? 0.549 11.953 7.466 1.00 91.38 73 GLY A O 1
ATOM 594 N N . ASP A 1 74 ? 1.279 13.016 5.630 1.00 95.00 74 ASP A N 1
ATOM 595 C CA . ASP A 1 74 ? 0.015 13.702 5.343 1.00 95.00 74 ASP A CA 1
ATOM 596 C C . ASP A 1 74 ? -1.088 12.727 4.917 1.00 95.00 74 ASP A C 1
ATOM 598 O O . ASP A 1 74 ? -2.241 12.880 5.322 1.00 95.00 74 ASP A O 1
ATOM 602 N N . LEU A 1 75 ? -0.750 11.685 4.149 1.00 96.44 75 LEU A N 1
ATOM 603 C CA . LEU A 1 75 ? -1.694 10.613 3.813 1.00 96.44 75 LEU A CA 1
ATOM 604 C C . LEU A 1 75 ? -2.133 9.827 5.059 1.00 96.44 75 LEU A C 1
ATOM 606 O O . LEU A 1 75 ? -3.302 9.450 5.163 1.00 96.44 75 LEU A O 1
ATOM 610 N N . LEU A 1 76 ? -1.238 9.618 6.029 1.00 96.38 76 LEU A N 1
ATOM 611 C CA . LEU A 1 76 ? -1.585 9.032 7.326 1.00 96.38 76 LEU A CA 1
ATOM 612 C C . LEU A 1 76 ? -2.457 9.983 8.166 1.00 96.38 76 LEU A C 1
ATOM 614 O O . LEU A 1 76 ? -3.415 9.535 8.800 1.00 96.38 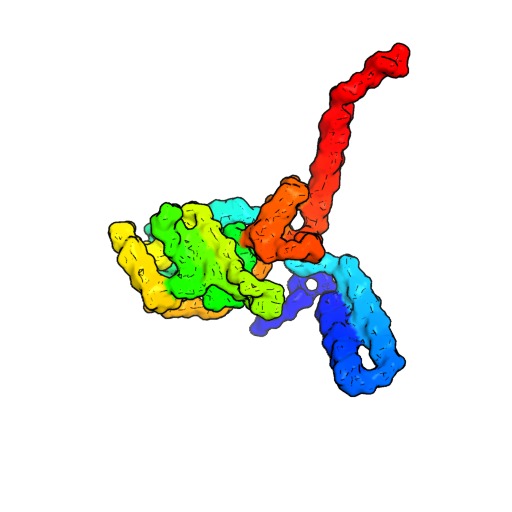76 LEU A O 1
ATOM 618 N N . ALA A 1 77 ? -2.184 11.289 8.151 1.00 97.00 77 ALA A N 1
ATOM 619 C CA . ALA A 1 77 ? -3.029 12.287 8.805 1.00 97.00 77 ALA A CA 1
ATOM 620 C C . ALA A 1 77 ? -4.440 12.333 8.188 1.00 97.00 77 ALA A C 1
ATOM 622 O O . ALA A 1 77 ? -5.435 12.353 8.914 1.00 97.00 77 ALA A O 1
ATOM 623 N N . ASP A 1 78 ? -4.553 12.272 6.860 1.00 97.31 78 ASP A N 1
ATOM 624 C CA . ASP A 1 78 ? -5.838 12.177 6.164 1.00 97.31 78 ASP A CA 1
ATOM 625 C C . ASP A 1 78 ? -6.550 10.845 6.448 1.00 97.31 78 ASP A C 1
ATOM 627 O O . ASP A 1 78 ? -7.762 10.841 6.662 1.00 97.31 78 ASP A O 1
ATOM 631 N N . ALA A 1 79 ? -5.829 9.724 6.558 1.00 98.06 79 ALA A N 1
ATOM 632 C CA . ALA A 1 79 ? -6.415 8.452 6.982 1.00 98.06 79 ALA A CA 1
ATOM 633 C C . ALA A 1 79 ? -7.054 8.547 8.382 1.00 98.06 79 ALA A C 1
ATOM 635 O O . ALA A 1 79 ? -8.157 8.035 8.580 1.00 98.06 79 ALA A O 1
ATOM 636 N N . ARG A 1 80 ? -6.422 9.248 9.337 1.00 98.19 80 ARG A N 1
ATOM 637 C CA . ARG A 1 80 ? -7.015 9.510 10.666 1.00 98.19 80 ARG A CA 1
ATOM 638 C C . ARG A 1 80 ? -8.271 10.369 10.580 1.00 98.19 80 ARG A C 1
ATOM 640 O O . ARG A 1 80 ? -9.253 10.042 11.237 1.00 98.19 80 ARG A O 1
ATOM 647 N N . LYS A 1 81 ? -8.268 11.430 9.762 1.00 97.94 81 LYS A N 1
ATOM 648 C CA . LYS A 1 81 ? -9.459 12.272 9.538 1.00 97.94 81 LYS A CA 1
ATOM 649 C C . LYS A 1 81 ? -10.609 11.439 8.973 1.00 97.94 81 LYS A C 1
ATOM 651 O O . LYS A 1 81 ? -11.697 11.460 9.530 1.00 97.94 81 LYS A O 1
ATOM 656 N N . ILE A 1 82 ? -10.346 10.616 7.954 1.00 97.88 82 ILE A N 1
ATOM 657 C CA . ILE A 1 82 ? -11.329 9.701 7.347 1.00 97.88 82 ILE A CA 1
ATOM 658 C C . ILE A 1 82 ? -11.883 8.699 8.370 1.00 97.88 82 ILE A C 1
ATOM 660 O O . ILE A 1 82 ? -13.070 8.377 8.308 1.00 97.88 82 ILE A O 1
ATOM 664 N N . LEU A 1 83 ? -11.052 8.211 9.298 1.00 97.75 83 LEU A N 1
ATOM 665 C CA . LEU A 1 83 ? -11.488 7.327 10.380 1.00 97.75 83 LEU A CA 1
ATOM 666 C C . LEU A 1 83 ? -12.359 8.070 11.407 1.00 97.75 83 LEU A C 1
ATOM 668 O O . LEU A 1 83 ? -13.434 7.590 11.740 1.00 97.75 83 LEU A O 1
ATOM 672 N N . ALA A 1 84 ? -11.948 9.258 11.856 1.00 97.25 84 ALA A N 1
ATOM 673 C CA . ALA A 1 84 ? -12.714 10.077 12.800 1.00 97.25 84 ALA A CA 1
ATOM 674 C C . ALA A 1 84 ? -14.039 10.603 12.208 1.00 97.25 84 ALA A C 1
ATOM 676 O O . ALA A 1 84 ? -15.033 10.745 12.918 1.00 97.25 84 ALA A O 1
ATOM 677 N N . GLU A 1 85 ? -14.078 10.866 10.899 1.00 96.88 85 GLU A N 1
ATOM 678 C CA . GLU A 1 85 ? -15.297 11.193 10.152 1.00 96.88 85 GLU A CA 1
ATOM 679 C C . GLU A 1 85 ? -16.275 10.017 10.071 1.00 96.88 85 GLU A C 1
ATOM 681 O O . GLU A 1 85 ? -17.476 10.254 9.942 1.00 96.88 85 GLU A O 1
ATOM 686 N N . ALA A 1 86 ? -15.799 8.765 10.143 1.00 96.50 86 ALA A N 1
ATOM 687 C CA . ALA A 1 86 ? -16.659 7.588 10.040 1.00 96.50 86 ALA A CA 1
ATOM 688 C C . ALA A 1 86 ? -17.743 7.597 11.125 1.00 96.50 86 ALA A C 1
ATOM 690 O O . ALA A 1 86 ? -18.911 7.413 10.806 1.00 96.50 86 ALA A O 1
ATOM 691 N N . GLU A 1 87 ? -17.386 7.916 12.370 1.00 91.38 87 GLU A N 1
ATOM 692 C CA . GLU A 1 87 ? -18.319 7.950 13.508 1.00 91.38 87 GLU A CA 1
ATOM 693 C C . GLU A 1 87 ? -19.433 9.006 13.370 1.00 91.38 87 GLU A C 1
ATOM 695 O O . GLU A 1 87 ? -20.431 8.950 14.082 1.00 91.38 87 GLU A O 1
ATOM 700 N N . ARG A 1 88 ? -19.295 9.967 12.444 1.00 94.38 88 ARG A N 1
ATOM 701 C CA . ARG A 1 88 ? -20.270 11.048 12.212 1.00 94.38 88 ARG A CA 1
ATOM 702 C C . ARG A 1 88 ? -21.260 10.765 11.082 1.00 94.38 88 ARG A C 1
ATOM 704 O O . ARG A 1 88 ? -22.166 11.564 10.869 1.00 94.38 88 ARG A O 1
ATOM 711 N N . LEU A 1 89 ? -21.088 9.682 10.322 1.00 96.31 89 LEU A N 1
ATOM 712 C CA . LEU A 1 89 ? -22.016 9.332 9.244 1.00 96.31 89 LEU A CA 1
ATOM 713 C C . LEU A 1 89 ? -23.199 8.543 9.806 1.00 96.31 89 LEU A C 1
ATOM 715 O O . LEU A 1 89 ? -23.004 7.557 10.508 1.00 96.31 89 LEU A O 1
ATOM 719 N N . GLU A 1 90 ? -24.421 8.923 9.437 1.00 95.19 90 GLU A N 1
ATOM 720 C CA . GLU A 1 90 ? -25.662 8.280 9.903 1.00 95.19 90 GLU A CA 1
ATOM 721 C C . GLU A 1 90 ? -25.738 6.790 9.522 1.00 95.19 90 GLU A C 1
ATOM 723 O O . GLU A 1 90 ? -26.177 5.943 10.304 1.00 95.19 90 GLU A O 1
ATOM 728 N N . ARG A 1 91 ? -25.263 6.458 8.317 1.00 97.31 91 ARG A N 1
ATOM 729 C CA . ARG A 1 91 ? -25.378 5.134 7.697 1.00 97.31 91 ARG A CA 1
ATOM 730 C C . ARG A 1 91 ? -24.246 4.179 8.076 1.00 97.31 91 ARG A C 1
ATOM 732 O O . ARG A 1 91 ? -23.096 4.397 7.694 1.00 97.31 91 ARG A O 1
ATOM 739 N N . VAL A 1 92 ? -24.609 3.066 8.721 1.00 96.44 92 VAL A N 1
ATOM 740 C CA . VAL A 1 92 ? -23.735 1.934 9.112 1.00 96.44 92 VAL A CA 1
ATOM 741 C C . VAL A 1 92 ? -22.781 1.478 7.996 1.00 96.44 92 VAL A C 1
ATOM 743 O O . VAL A 1 92 ? -21.577 1.328 8.207 1.00 96.44 92 VAL A O 1
ATOM 746 N N . ASP A 1 93 ? -23.290 1.337 6.769 1.00 96.88 93 ASP A N 1
ATOM 747 C CA . ASP A 1 93 ? -22.525 0.849 5.623 1.00 96.88 93 ASP A CA 1
ATOM 748 C C . ASP A 1 93 ? -21.499 1.881 5.138 1.00 96.88 93 ASP A C 1
ATOM 750 O O . ASP A 1 93 ? -20.390 1.529 4.726 1.00 96.88 93 ASP A O 1
ATOM 754 N N . TRP A 1 94 ? -21.825 3.170 5.263 1.00 97.75 94 TRP A N 1
ATOM 755 C CA . TRP A 1 94 ? -20.911 4.266 4.952 1.00 97.75 94 TRP A CA 1
ATOM 756 C C . TRP A 1 94 ? -19.834 4.429 6.029 1.00 97.75 94 TRP A C 1
ATOM 758 O O . TRP A 1 94 ? -18.677 4.677 5.675 1.00 97.75 94 TRP A O 1
ATOM 768 N N . ARG A 1 95 ? -20.164 4.219 7.316 1.00 98.25 95 ARG A N 1
ATOM 769 C CA . ARG A 1 95 ? -19.169 4.165 8.404 1.00 98.25 95 ARG A CA 1
ATOM 770 C C . ARG A 1 95 ? -18.134 3.082 8.129 1.00 98.25 95 ARG A C 1
ATOM 772 O O . ARG A 1 95 ? -16.939 3.370 8.050 1.00 98.25 95 ARG A O 1
ATOM 779 N N . HIS A 1 96 ? -18.580 1.855 7.861 1.00 98.06 96 HIS A N 1
ATOM 780 C CA . HIS A 1 96 ? -17.680 0.744 7.539 1.00 98.06 96 HIS A CA 1
ATOM 781 C C . HIS A 1 96 ? -16.859 0.986 6.262 1.00 98.06 96 HIS A C 1
ATOM 783 O O . HIS A 1 96 ? -15.659 0.705 6.225 1.00 98.06 96 HIS A O 1
ATOM 789 N N . ALA A 1 97 ? -17.450 1.584 5.222 1.00 97.31 97 ALA A N 1
ATOM 790 C CA . ALA A 1 97 ? -16.716 1.978 4.017 1.00 97.31 97 ALA A CA 1
ATOM 791 C C . ALA A 1 97 ? -15.614 3.023 4.300 1.00 97.31 97 ALA A C 1
ATOM 793 O O . ALA A 1 97 ? -14.532 2.947 3.706 1.00 97.31 97 ALA A O 1
ATOM 794 N N . ARG A 1 98 ? -15.842 3.967 5.227 1.00 97.94 98 ARG A N 1
ATOM 795 C CA . ARG A 1 98 ? -14.824 4.928 5.689 1.00 97.94 98 ARG A CA 1
ATOM 796 C C . ARG A 1 98 ? -13.720 4.258 6.507 1.00 97.94 98 ARG A C 1
ATOM 798 O O . ARG A 1 98 ? -12.554 4.483 6.187 1.00 97.94 98 ARG A O 1
ATOM 805 N N . ARG A 1 99 ? -14.051 3.386 7.470 1.00 98.44 99 ARG A N 1
ATOM 806 C CA . ARG A 1 99 ? -13.060 2.616 8.259 1.00 98.44 99 ARG A CA 1
ATOM 807 C C . ARG A 1 99 ? -12.157 1.774 7.352 1.00 98.44 99 ARG A C 1
ATOM 809 O O . ARG A 1 99 ? -10.931 1.833 7.458 1.00 98.44 99 ARG A O 1
ATOM 816 N N . ASN A 1 100 ? -12.746 1.089 6.371 1.00 98.06 100 ASN A N 1
ATOM 817 C CA . ASN A 1 100 ? -12.012 0.380 5.323 1.00 98.06 100 ASN A CA 1
ATOM 818 C C . ASN A 1 100 ? -11.082 1.306 4.515 1.00 98.06 100 ASN A C 1
ATOM 820 O O . ASN A 1 100 ? -9.917 0.966 4.309 1.00 98.06 100 ASN A O 1
ATOM 824 N N . ARG A 1 101 ? -11.565 2.470 4.046 1.00 98.25 101 ARG A N 1
ATOM 825 C CA . ARG A 1 101 ? -10.740 3.429 3.286 1.00 98.25 101 ARG A CA 1
ATOM 826 C C . ARG A 1 101 ? -9.570 3.950 4.114 1.00 98.25 101 ARG A C 1
ATOM 828 O O . ARG A 1 101 ? -8.452 3.924 3.616 1.00 98.25 101 ARG A O 1
ATOM 835 N N . ALA A 1 102 ? -9.813 4.382 5.350 1.00 98.38 102 ALA A N 1
ATOM 836 C CA . ALA A 1 102 ? -8.765 4.838 6.259 1.00 98.38 102 ALA A CA 1
ATOM 837 C C . ALA A 1 102 ? -7.666 3.773 6.408 1.00 98.38 102 ALA A C 1
ATOM 839 O O . ALA A 1 102 ? -6.496 4.054 6.168 1.00 98.38 102 ALA A O 1
ATOM 840 N N . THR A 1 103 ? -8.070 2.527 6.670 1.00 98.38 103 THR A N 1
ATOM 841 C CA . THR A 1 103 ? -7.177 1.364 6.798 1.00 98.38 103 THR A CA 1
ATOM 842 C C . THR A 1 103 ? -6.394 1.067 5.518 1.00 98.38 103 THR A C 1
ATOM 844 O O . THR A 1 103 ? -5.209 0.761 5.577 1.00 98.38 103 THR A O 1
ATOM 847 N N . ALA A 1 104 ? -7.014 1.197 4.341 1.00 97.94 104 ALA A N 1
ATOM 848 C CA . ALA A 1 104 ? -6.336 0.983 3.061 1.00 97.94 104 ALA A CA 1
ATOM 849 C C . ALA A 1 104 ? -5.242 2.024 2.770 1.00 97.94 104 ALA A C 1
ATOM 851 O O . ALA A 1 104 ? -4.288 1.725 2.050 1.00 97.94 104 ALA A O 1
ATOM 852 N N . ILE A 1 105 ? -5.383 3.235 3.308 1.00 97.69 105 ILE A N 1
ATOM 853 C CA . ILE A 1 105 ? -4.437 4.335 3.111 1.00 97.69 105 ILE A CA 1
ATOM 854 C C . ILE A 1 105 ? -3.326 4.262 4.159 1.00 97.69 105 ILE A C 1
ATOM 856 O O . ILE A 1 105 ? -2.160 4.199 3.778 1.00 97.69 105 ILE A O 1
ATOM 860 N N . SER A 1 106 ? -3.662 4.156 5.450 1.00 97.31 106 SER A N 1
ATOM 861 C CA . SER A 1 106 ? -2.669 4.054 6.531 1.00 97.31 106 SER A CA 1
ATOM 862 C C . SER A 1 106 ? -1.806 2.795 6.424 1.00 97.31 106 SER A C 1
ATOM 864 O O . SER A 1 106 ? -0.589 2.860 6.581 1.00 97.31 106 SER A O 1
ATOM 866 N N . LEU A 1 107 ? -2.382 1.642 6.066 1.00 96.25 107 LEU A N 1
ATOM 867 C CA . LEU A 1 107 ? -1.567 0.450 5.827 1.00 96.25 107 LEU A CA 1
ATOM 868 C C . LEU A 1 107 ? -0.733 0.559 4.557 1.00 96.25 107 LEU A C 1
ATOM 870 O O . LEU A 1 107 ? 0.320 -0.057 4.503 1.00 96.25 107 LEU A O 1
ATOM 874 N N . GLY A 1 108 ? -1.138 1.345 3.558 1.00 94.69 108 GLY A N 1
ATOM 875 C CA . GLY A 1 108 ? -0.296 1.584 2.389 1.00 94.69 108 GLY A CA 1
ATOM 876 C C . GLY A 1 108 ? 0.847 2.577 2.641 1.00 94.69 108 GLY A C 1
ATOM 877 O O . GLY A 1 108 ? 1.803 2.557 1.872 1.00 94.69 108 GLY A O 1
ATOM 878 N N . THR A 1 109 ? 0.809 3.392 3.707 1.00 92.81 109 THR A N 1
ATOM 879 C CA . THR A 1 109 ? 1.963 4.211 4.135 1.00 92.81 109 THR A CA 1
ATOM 880 C C . THR A 1 109 ? 2.950 3.433 5.016 1.00 92.81 109 THR A C 1
ATOM 882 O O . THR A 1 109 ? 4.141 3.721 4.961 1.00 92.81 109 THR A O 1
ATOM 885 N N . ALA A 1 110 ? 2.494 2.417 5.762 1.00 90.12 110 ALA A N 1
ATOM 886 C CA . ALA A 1 110 ? 3.355 1.523 6.554 1.00 90.12 110 ALA A CA 1
ATOM 887 C C . ALA A 1 110 ? 3.881 0.305 5.776 1.00 90.12 110 ALA A C 1
ATOM 889 O O . ALA A 1 110 ? 5.059 -0.035 5.826 1.00 90.12 110 ALA A O 1
ATOM 890 N N . VAL A 1 111 ? 2.977 -0.379 5.075 1.00 90.75 111 VAL A N 1
ATOM 891 C CA . VAL A 1 111 ? 3.187 -1.645 4.364 1.00 90.75 111 VAL A CA 1
ATOM 892 C C . VAL A 1 111 ? 2.673 -1.474 2.929 1.00 90.75 111 VAL A C 1
ATOM 894 O O . VAL A 1 111 ? 1.573 -1.919 2.590 1.00 90.75 111 VAL A O 1
ATOM 897 N N . PRO A 1 112 ? 3.456 -0.827 2.046 1.00 91.25 112 PRO A N 1
ATOM 898 C CA . PRO A 1 112 ? 3.099 -0.540 0.657 1.00 91.25 112 PRO A CA 1
ATOM 899 C C . PRO A 1 112 ? 3.172 -1.804 -0.219 1.00 91.25 112 PRO A C 1
ATOM 901 O O . PRO A 1 112 ? 3.953 -1.908 -1.174 1.00 91.25 112 PRO A O 1
ATOM 904 N N . ALA A 1 113 ? 2.374 -2.807 0.131 1.00 91.44 113 ALA A N 1
ATOM 905 C CA . ALA A 1 113 ? 2.186 -4.040 -0.610 1.00 91.44 113 ALA A CA 1
ATOM 906 C C . ALA A 1 113 ? 1.594 -3.750 -2.001 1.00 91.44 113 ALA A C 1
ATOM 908 O O . ALA A 1 113 ? 0.871 -2.771 -2.209 1.00 91.44 113 ALA A O 1
ATOM 909 N N . ARG A 1 114 ? 1.888 -4.604 -2.990 1.00 91.75 114 ARG A N 1
ATOM 910 C CA . ARG A 1 114 ? 1.251 -4.472 -4.312 1.00 91.75 114 ARG A CA 1
ATOM 911 C C . ARG A 1 114 ? -0.228 -4.844 -4.185 1.00 91.75 114 ARG A C 1
ATOM 913 O O . ARG A 1 114 ? -0.534 -5.731 -3.400 1.00 91.75 114 ARG A O 1
ATOM 920 N N . PRO A 1 115 ? -1.146 -4.282 -4.990 1.00 94.50 115 PRO A N 1
ATOM 921 C CA . PRO A 1 115 ? -2.566 -4.649 -4.955 1.00 94.50 115 PRO A CA 1
ATOM 922 C C . PRO A 1 115 ? -2.857 -6.161 -5.021 1.00 94.50 115 PRO A C 1
ATOM 924 O O . PRO A 1 115 ? -3.830 -6.618 -4.430 1.00 94.50 115 PRO A O 1
ATOM 927 N N . GLU A 1 116 ? -2.013 -6.951 -5.695 1.00 93.81 116 GLU A N 1
ATOM 928 C CA . GLU A 1 116 ? -2.107 -8.419 -5.697 1.00 93.81 116 GLU A CA 1
ATOM 929 C C . GLU A 1 116 ? -1.679 -9.050 -4.363 1.00 93.81 116 GLU A C 1
ATOM 931 O O . GLU A 1 116 ? -2.392 -9.910 -3.847 1.00 93.81 116 GLU A O 1
ATOM 936 N N . ASP A 1 117 ? -0.568 -8.589 -3.779 1.00 94.38 117 ASP A N 1
ATOM 937 C CA . ASP A 1 117 ? -0.126 -8.991 -2.439 1.00 94.38 117 ASP A CA 1
ATOM 938 C C . ASP A 1 117 ? -1.198 -8.620 -1.394 1.00 94.38 117 ASP A C 1
ATOM 940 O O . ASP A 1 117 ? -1.548 -9.440 -0.548 1.00 94.38 117 ASP A O 1
ATOM 944 N N . VAL A 1 118 ? -1.799 -7.428 -1.515 1.00 96.00 118 VAL A N 1
ATOM 945 C CA . VAL A 1 118 ? -2.929 -6.979 -0.688 1.00 96.00 118 VAL A CA 1
ATOM 946 C C . VAL A 1 118 ? -4.102 -7.948 -0.797 1.00 96.00 118 VAL A C 1
ATOM 948 O O . VAL A 1 118 ? -4.562 -8.480 0.208 1.00 96.00 118 VAL A O 1
ATOM 951 N N . HIS A 1 119 ? -4.574 -8.221 -2.014 1.00 95.38 119 HIS A N 1
ATOM 952 C CA . HIS A 1 119 ? -5.746 -9.067 -2.232 1.00 95.38 119 HIS A CA 1
ATOM 953 C C . HIS A 1 119 ? -5.547 -10.522 -1.775 1.00 95.38 119 HIS A C 1
ATOM 955 O O . HIS A 1 119 ? -6.489 -11.135 -1.279 1.00 95.38 119 HIS A O 1
ATOM 961 N N . LYS A 1 120 ? -4.337 -11.078 -1.923 1.00 94.75 120 LYS A N 1
ATOM 962 C CA . LYS A 1 120 ? -4.044 -12.480 -1.577 1.00 94.75 120 LYS A CA 1
ATOM 963 C C . LYS A 1 120 ? -3.670 -12.698 -0.109 1.00 94.75 120 LYS A C 1
ATOM 965 O O . LYS A 1 120 ? -3.944 -13.790 0.406 1.00 94.75 120 LYS A O 1
ATOM 970 N N . ASN A 1 121 ? -3.043 -11.701 0.528 1.00 95.50 121 ASN A N 1
ATOM 971 C CA . ASN A 1 121 ? -2.349 -11.858 1.811 1.00 95.50 121 ASN A CA 1
ATOM 972 C C . ASN A 1 121 ? -2.832 -10.914 2.926 1.00 95.50 121 ASN A C 1
ATOM 974 O O . ASN A 1 121 ? -2.553 -11.199 4.086 1.00 95.50 121 ASN A O 1
ATOM 978 N N . HIS A 1 122 ? -3.589 -9.840 2.651 1.00 97.19 122 HIS A N 1
ATOM 979 C CA . HIS A 1 122 ? -4.243 -9.059 3.719 1.00 97.19 122 HIS A CA 1
ATOM 980 C C . HIS A 1 122 ? -5.518 -9.792 4.162 1.00 97.19 122 HIS A C 1
ATOM 982 O O . HIS A 1 122 ? -6.646 -9.357 3.930 1.00 97.19 122 HIS A O 1
ATOM 988 N N . VAL A 1 123 ? -5.300 -10.969 4.744 1.00 98.31 123 VAL A N 1
ATOM 989 C CA . VAL A 1 123 ? -6.290 -11.966 5.143 1.00 98.31 123 VAL A CA 1
ATOM 990 C C . VAL A 1 123 ? -5.875 -12.463 6.522 1.00 98.31 123 VAL A C 1
ATOM 992 O O . VAL A 1 123 ? -4.733 -12.911 6.701 1.00 98.31 123 VAL A O 1
ATOM 995 N N . PHE A 1 124 ? -6.776 -12.339 7.495 1.00 98.50 124 PHE A N 1
ATOM 996 C CA . PHE A 1 124 ? -6.521 -12.745 8.873 1.00 98.50 124 PHE A CA 1
ATOM 997 C C . PHE A 1 124 ? -6.194 -14.245 8.942 1.00 98.50 124 PHE A C 1
ATOM 999 O O . PHE A 1 124 ? -6.715 -15.030 8.156 1.00 98.50 124 PHE A O 1
ATOM 1006 N N . GLY A 1 125 ? -5.275 -14.652 9.820 1.00 97.00 125 GLY A N 1
ATOM 1007 C CA . GLY A 1 125 ? -4.884 -16.061 9.982 1.00 97.00 125 GLY A CA 1
ATOM 1008 C C . GLY A 1 125 ? -4.193 -16.701 8.767 1.00 97.00 125 GLY A C 1
ATOM 1009 O O . GLY A 1 125 ? -4.013 -17.918 8.744 1.00 97.00 125 GLY A O 1
ATOM 1010 N N . LYS A 1 126 ? -3.820 -15.911 7.750 1.00 96.12 126 LYS A N 1
ATOM 1011 C CA . LYS A 1 126 ? -3.141 -16.384 6.530 1.00 96.12 126 LYS A CA 1
ATOM 1012 C C . LYS A 1 126 ? -1.934 -15.532 6.151 1.00 96.12 126 LYS A C 1
ATOM 1014 O O . LYS A 1 126 ? -0.885 -16.080 5.835 1.00 96.12 126 LYS A O 1
ATOM 1019 N N . GLY A 1 127 ? -2.099 -14.211 6.135 1.00 96.31 127 GLY A N 1
ATOM 1020 C CA . GLY A 1 127 ? -1.006 -13.266 5.880 1.00 96.31 127 GLY A CA 1
ATOM 1021 C C . GLY A 1 127 ? -1.009 -12.046 6.801 1.00 96.31 127 GLY A C 1
ATOM 1022 O O . GLY A 1 127 ? -0.031 -11.304 6.817 1.00 96.31 127 GLY A O 1
ATOM 1023 N N . LEU A 1 128 ? -2.072 -11.870 7.591 1.00 97.88 128 LEU A N 1
ATOM 1024 C CA . LEU A 1 128 ? -2.195 -10.916 8.688 1.00 97.88 128 LEU A CA 1
ATOM 1025 C C . LEU A 1 128 ? -2.502 -11.690 9.977 1.00 97.88 128 LEU A C 1
ATOM 1027 O O . LEU A 1 128 ? -3.472 -12.446 10.036 1.00 97.88 128 LEU A O 1
ATOM 1031 N N . PHE A 1 129 ? -1.688 -11.501 11.007 1.00 97.69 129 PHE A N 1
ATOM 1032 C CA . PHE A 1 129 ? -1.759 -12.234 12.268 1.00 97.69 129 PHE A CA 1
ATOM 1033 C C . PHE A 1 129 ? -1.831 -11.265 13.444 1.00 97.69 129 PHE A C 1
ATOM 1035 O O . PHE A 1 129 ? -1.306 -10.155 13.367 1.00 97.69 129 PHE A O 1
ATOM 1042 N N . TRP A 1 130 ? -2.479 -11.694 14.525 1.00 97.38 130 TRP A N 1
ATOM 1043 C CA . TRP A 1 130 ? -2.380 -11.043 15.827 1.00 97.38 130 TRP A CA 1
ATOM 1044 C C . TRP A 1 130 ? -1.309 -11.742 16.655 1.00 97.38 130 TRP A C 1
ATOM 1046 O O . TRP A 1 130 ? -1.231 -12.970 16.675 1.00 97.38 130 TRP A O 1
ATOM 1056 N N . ASP A 1 131 ? -0.505 -10.942 17.329 1.00 93.94 131 ASP A N 1
ATOM 1057 C CA . ASP A 1 131 ? 0.595 -11.339 18.181 1.00 93.94 131 ASP A CA 1
ATOM 1058 C C . ASP A 1 131 ? 0.224 -10.944 19.617 1.00 93.94 131 ASP A C 1
ATOM 1060 O O . ASP A 1 131 ? 0.062 -9.764 19.935 1.00 93.94 131 ASP A O 1
ATOM 1064 N N . ALA A 1 132 ? -0.036 -11.949 20.458 1.00 90.25 132 ALA A N 1
ATOM 1065 C CA . ALA A 1 132 ? -0.547 -11.728 21.808 1.00 90.25 132 ALA A CA 1
ATOM 1066 C C . ALA A 1 132 ? 0.525 -11.167 22.754 1.00 90.25 132 ALA A C 1
ATOM 1068 O O . ALA A 1 132 ? 0.192 -10.351 23.611 1.00 90.25 132 ALA A O 1
ATOM 1069 N N . ASP A 1 133 ? 1.787 -11.550 22.551 1.00 89.38 133 ASP A N 1
ATOM 1070 C CA . ASP A 1 133 ? 2.919 -11.167 23.399 1.00 89.38 133 ASP A CA 1
ATOM 1071 C C . ASP A 1 133 ? 3.280 -9.686 23.209 1.00 89.38 133 ASP A C 1
ATOM 1073 O O . ASP A 1 133 ? 3.563 -8.976 24.172 1.00 89.38 133 ASP A O 1
ATOM 1077 N N . THR A 1 134 ? 3.215 -9.192 21.967 1.00 88.94 134 THR A N 1
ATOM 1078 C CA . THR A 1 134 ? 3.412 -7.766 21.642 1.00 88.94 134 THR A CA 1
ATOM 1079 C C . THR A 1 134 ? 2.124 -6.941 21.670 1.00 88.94 134 THR A C 1
ATOM 1081 O O . THR A 1 134 ? 2.176 -5.717 21.534 1.00 88.94 134 THR A O 1
ATOM 1084 N N . GLY A 1 135 ? 0.965 -7.588 21.825 1.00 92.19 135 GLY A N 1
ATOM 1085 C CA . GLY A 1 135 ? -0.344 -6.938 21.818 1.00 92.19 135 GLY A CA 1
ATOM 1086 C C . GLY A 1 135 ? -0.649 -6.200 20.512 1.00 92.19 135 GLY A C 1
ATOM 1087 O O . GLY A 1 135 ? -1.248 -5.123 20.551 1.00 92.19 135 GLY A O 1
ATOM 1088 N N . ASN A 1 136 ? -0.206 -6.726 19.363 1.00 94.75 136 ASN A N 1
ATOM 1089 C CA . ASN A 1 136 ? -0.334 -6.032 18.083 1.00 94.75 136 ASN A CA 1
ATOM 1090 C C . ASN A 1 136 ? -0.412 -6.970 16.863 1.00 94.75 136 ASN A C 1
ATOM 1092 O O . ASN A 1 136 ? -0.303 -8.186 16.959 1.00 94.75 136 ASN A O 1
ATOM 1096 N N . TYR A 1 137 ? -0.617 -6.401 15.677 1.00 97.31 137 TYR A N 1
ATOM 1097 C CA . TYR A 1 137 ? -0.647 -7.129 14.413 1.00 97.31 137 TYR A CA 1
ATOM 1098 C C . TYR A 1 137 ? 0.730 -7.259 13.758 1.00 97.31 137 TYR A C 1
ATOM 1100 O O . TYR A 1 137 ? 1.555 -6.343 13.806 1.00 97.31 137 TYR A O 1
ATOM 1108 N N . ARG A 1 138 ? 0.919 -8.354 13.016 1.00 95.94 138 ARG A N 1
ATOM 1109 C CA . ARG A 1 138 ? 2.023 -8.525 12.066 1.00 95.94 138 ARG A CA 1
ATOM 1110 C C . ARG A 1 138 ? 1.539 -9.066 10.723 1.00 95.94 138 ARG A C 1
ATOM 1112 O O . ARG A 1 138 ? 0.632 -9.896 10.672 1.00 95.94 138 ARG A O 1
ATOM 1119 N N . PHE A 1 139 ? 2.168 -8.637 9.635 1.00 95.25 139 PHE A N 1
ATOM 1120 C CA . PHE A 1 139 ? 2.041 -9.309 8.342 1.00 95.25 139 PHE A CA 1
ATOM 1121 C C . PHE A 1 139 ? 3.105 -10.398 8.209 1.00 95.25 139 PHE A C 1
ATOM 1123 O O . PHE A 1 139 ? 4.265 -10.175 8.551 1.00 95.25 139 PHE A O 1
ATOM 1130 N N . GLU A 1 140 ? 2.727 -11.557 7.676 1.00 94.19 140 GLU A N 1
ATOM 1131 C CA . GLU A 1 140 ? 3.648 -12.661 7.398 1.00 94.19 140 GLU A CA 1
ATOM 1132 C C . GLU A 1 140 ? 3.245 -13.377 6.100 1.00 94.19 140 GLU A C 1
ATOM 1134 O O . GLU A 1 140 ? 2.288 -14.143 6.077 1.00 94.19 140 GLU A O 1
ATOM 1139 N N . TYR A 1 141 ? 3.931 -13.093 4.987 1.00 92.06 141 TYR A N 1
ATOM 1140 C CA . TYR A 1 141 ? 3.615 -13.685 3.676 1.00 92.06 141 TYR A CA 1
ATOM 1141 C C . TYR A 1 141 ? 4.805 -13.663 2.706 1.00 92.06 141 TYR A C 1
ATOM 1143 O O . TYR A 1 141 ? 5.810 -12.996 2.931 1.00 92.06 141 TYR A O 1
ATOM 1151 N N . ARG A 1 142 ? 4.703 -14.380 1.580 1.00 89.50 142 ARG A N 1
ATOM 1152 C CA . ARG A 1 142 ? 5.694 -14.341 0.488 1.00 89.50 142 ARG A CA 1
ATOM 1153 C C . ARG A 1 142 ? 5.209 -13.391 -0.616 1.00 89.50 142 ARG A C 1
ATOM 1155 O O . ARG A 1 142 ? 4.186 -13.699 -1.228 1.00 89.50 142 ARG A O 1
ATOM 1162 N N . PRO A 1 143 ? 5.886 -12.259 -0.893 1.00 86.12 143 PRO A N 1
ATOM 1163 C CA . PRO A 1 143 ? 5.459 -11.343 -1.950 1.00 86.12 143 PRO A CA 1
ATOM 1164 C C . PRO A 1 143 ? 5.484 -12.021 -3.324 1.00 86.12 143 PRO A C 1
ATOM 1166 O O . PRO A 1 143 ? 6.469 -12.673 -3.677 1.00 86.12 143 PRO A O 1
ATOM 1169 N N . GLN A 1 144 ? 4.429 -11.837 -4.120 1.00 83.06 144 GLN A N 1
ATOM 1170 C CA . GLN A 1 144 ? 4.211 -12.556 -5.380 1.00 83.06 144 GLN A CA 1
ATOM 1171 C C . GLN A 1 144 ? 5.384 -12.398 -6.356 1.00 83.06 144 GLN A C 1
ATOM 1173 O O . GLN A 1 144 ? 5.838 -13.380 -6.935 1.00 83.06 144 GLN A O 1
ATOM 1178 N N . LYS A 1 145 ? 5.942 -11.187 -6.480 1.00 79.62 145 LYS A N 1
ATOM 1179 C CA . LYS A 1 145 ? 7.044 -10.904 -7.417 1.00 79.62 145 LYS A CA 1
ATOM 1180 C C . LYS A 1 145 ? 8.346 -11.653 -7.079 1.00 79.62 145 LYS A C 1
ATOM 1182 O O . LYS A 1 145 ? 9.237 -11.737 -7.919 1.00 79.62 145 LYS A O 1
ATOM 1187 N N . THR A 1 146 ? 8.478 -12.169 -5.859 1.00 75.25 146 THR A N 1
ATOM 1188 C CA . THR A 1 146 ? 9.693 -12.825 -5.351 1.00 75.25 146 THR A CA 1
ATOM 1189 C C . THR A 1 146 ? 9.424 -14.217 -4.775 1.00 75.25 146 THR A C 1
ATOM 1191 O O . THR A 1 146 ? 10.296 -14.783 -4.122 1.00 75.25 146 THR A O 1
ATOM 1194 N N . CYS A 1 147 ? 8.234 -14.790 -4.991 1.00 73.56 147 CYS A N 1
ATOM 1195 C CA . CYS A 1 147 ? 7.848 -16.059 -4.366 1.00 73.56 147 CYS A CA 1
ATOM 1196 C C . CYS A 1 147 ? 8.715 -17.250 -4.815 1.00 73.56 147 CYS A C 1
ATOM 1198 O O . CYS A 1 147 ? 8.928 -18.161 -4.024 1.00 73.56 147 CYS A O 1
ATOM 1200 N N . GLY A 1 148 ? 9.253 -17.210 -6.040 1.00 71.62 148 GLY A N 1
ATOM 1201 C CA . GLY A 1 148 ? 10.189 -18.209 -6.570 1.00 71.62 148 GLY A CA 1
ATOM 1202 C C . GLY A 1 148 ? 11.674 -17.909 -6.330 1.00 71.62 148 GLY A C 1
ATOM 1203 O O . GLY A 1 148 ? 12.512 -18.689 -6.765 1.00 71.62 148 GLY A O 1
ATOM 1204 N N . THR A 1 149 ? 12.025 -16.786 -5.687 1.00 71.06 149 THR A N 1
ATOM 1205 C CA . THR A 1 149 ? 13.431 -16.363 -5.491 1.00 71.06 149 THR A CA 1
ATOM 1206 C C . THR A 1 149 ? 13.807 -16.066 -4.041 1.00 71.06 149 THR A C 1
ATOM 1208 O O . THR A 1 149 ? 14.991 -15.969 -3.731 1.00 71.06 149 THR A O 1
ATOM 1211 N N . VAL A 1 150 ? 12.836 -15.925 -3.133 1.00 69.25 150 VAL A N 1
ATOM 1212 C CA . VAL A 1 150 ? 13.085 -15.671 -1.708 1.00 69.25 150 VAL A CA 1
ATOM 1213 C C . VAL A 1 150 ? 12.552 -16.832 -0.869 1.00 69.25 150 VAL A C 1
ATOM 1215 O O . VAL A 1 150 ? 11.344 -17.045 -0.769 1.00 69.25 150 VAL A O 1
ATOM 1218 N N . ALA A 1 151 ? 13.483 -17.565 -0.248 1.00 66.44 151 ALA A N 1
ATOM 1219 C CA . ALA A 1 151 ? 13.217 -18.777 0.527 1.00 66.44 151 ALA A CA 1
ATOM 1220 C C . ALA A 1 151 ? 12.490 -18.536 1.863 1.00 66.44 151 ALA A C 1
ATOM 1222 O O . ALA A 1 151 ? 11.751 -19.413 2.297 1.00 66.44 151 ALA A O 1
ATOM 1223 N N . GLU A 1 152 ? 12.542 -17.329 2.433 1.00 81.06 152 GLU A N 1
ATOM 1224 C CA . GLU A 1 152 ? 11.847 -16.973 3.684 1.00 81.06 152 GLU A CA 1
ATOM 1225 C C . GLU A 1 152 ? 10.602 -16.092 3.461 1.00 81.06 152 GLU A C 1
ATOM 1227 O O . GLU A 1 152 ? 10.593 -15.269 2.539 1.00 81.06 152 GLU A O 1
ATOM 1232 N N . PRO A 1 153 ? 9.541 -16.221 4.284 1.00 84.81 153 PRO A N 1
ATOM 1233 C CA . PRO A 1 153 ? 8.440 -15.270 4.274 1.00 84.81 153 PRO A CA 1
ATOM 1234 C C . PRO A 1 153 ? 8.921 -13.897 4.757 1.00 84.81 153 PRO A C 1
ATOM 1236 O O . PRO A 1 153 ? 9.787 -13.770 5.622 1.00 84.81 153 PRO A O 1
ATOM 1239 N N . LEU A 1 154 ? 8.320 -12.847 4.210 1.00 86.81 154 LEU A N 1
ATOM 1240 C CA . LEU A 1 154 ? 8.453 -11.506 4.750 1.00 86.81 154 LEU A CA 1
ATOM 1241 C C . LEU A 1 154 ? 7.636 -11.416 6.043 1.00 86.81 154 LEU A C 1
ATOM 1243 O O . LEU A 1 154 ? 6.446 -11.721 6.018 1.00 86.81 154 LEU A O 1
ATOM 1247 N N . ARG A 1 155 ? 8.262 -10.966 7.135 1.00 90.44 155 ARG A N 1
ATOM 1248 C CA . ARG A 1 155 ? 7.631 -10.694 8.435 1.00 90.44 155 ARG A CA 1
ATOM 1249 C C . ARG A 1 155 ? 7.691 -9.200 8.734 1.00 90.44 155 ARG A C 1
ATOM 1251 O O . ARG A 1 155 ? 8.761 -8.607 8.635 1.00 90.44 155 ARG A O 1
ATOM 1258 N N . ILE A 1 156 ? 6.554 -8.609 9.086 1.00 90.69 156 ILE A N 1
ATOM 1259 C CA . ILE A 1 156 ? 6.414 -7.174 9.352 1.00 90.69 156 ILE A CA 1
ATOM 1260 C C . ILE A 1 156 ? 5.588 -6.984 10.631 1.00 90.69 156 ILE A C 1
ATOM 1262 O O . ILE A 1 156 ? 4.359 -7.049 10.552 1.00 90.69 156 ILE A O 1
ATOM 1266 N N . PRO A 1 157 ? 6.201 -6.760 11.806 1.00 92.62 157 PRO A N 1
ATOM 1267 C CA . PRO A 1 157 ? 5.458 -6.245 12.950 1.00 92.62 157 PRO A CA 1
ATOM 1268 C C . PRO A 1 157 ? 4.956 -4.835 12.616 1.00 92.62 157 PRO A C 1
ATOM 1270 O O . PRO A 1 157 ? 5.698 -4.023 12.060 1.00 92.62 157 PRO A O 1
ATOM 1273 N N . LEU A 1 158 ? 3.695 -4.534 12.921 1.00 92.75 158 LEU A N 1
ATOM 1274 C CA . LEU A 1 158 ? 3.187 -3.169 12.805 1.00 92.75 158 LEU A CA 1
ATOM 1275 C C . LEU A 1 158 ? 3.560 -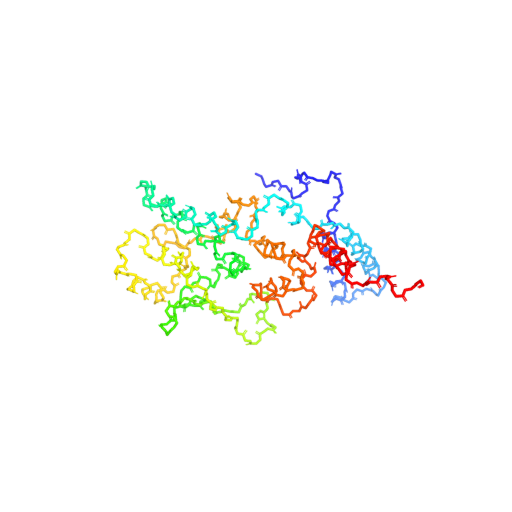2.349 14.048 1.00 92.75 158 LEU A C 1
ATOM 1277 O O . LEU A 1 158 ? 3.849 -2.889 15.113 1.00 92.75 158 LEU A O 1
ATOM 1281 N N . ASN A 1 159 ? 3.499 -1.023 13.930 1.00 90.94 159 ASN A N 1
ATOM 1282 C CA . ASN A 1 159 ? 3.367 -0.140 15.091 1.00 90.94 159 ASN A CA 1
ATOM 1283 C C . ASN A 1 159 ? 1.887 -0.164 15.557 1.00 90.94 159 ASN A C 1
ATOM 1285 O O . ASN A 1 159 ? 1.008 -0.228 14.686 1.00 90.94 159 ASN A O 1
ATOM 1289 N N . PRO A 1 160 ? 1.573 -0.140 16.872 1.00 91.94 160 PRO A N 1
ATOM 1290 C CA . PRO A 1 160 ? 0.192 -0.184 17.381 1.00 91.94 160 PRO A CA 1
ATOM 1291 C C . PRO A 1 160 ? -0.747 0.859 16.765 1.00 91.94 160 PRO A C 1
ATOM 1293 O O . PRO A 1 160 ? -1.937 0.608 16.582 1.00 91.94 160 PRO A O 1
ATOM 1296 N N . GLU A 1 161 ? -0.199 2.002 16.358 1.00 94.00 161 GLU A N 1
ATOM 1297 C CA . GLU A 1 161 ? -0.918 3.058 15.655 1.00 94.00 161 GLU A CA 1
ATOM 1298 C C . GLU A 1 161 ? -1.571 2.594 14.340 1.00 94.00 161 GLU A C 1
ATOM 1300 O O . GLU A 1 161 ? -2.707 2.965 14.044 1.00 94.00 161 GLU A O 1
ATOM 1305 N N . TYR A 1 162 ? -0.899 1.733 13.571 1.00 95.69 162 TYR A N 1
ATOM 1306 C CA . TYR A 1 162 ? -1.479 1.123 12.370 1.00 95.69 162 TYR A CA 1
ATOM 1307 C C . TYR A 1 162 ? -2.464 -0.001 12.720 1.00 95.69 162 TYR A C 1
ATOM 1309 O O . TYR A 1 162 ? -3.445 -0.210 12.003 1.00 95.69 162 TYR A O 1
ATOM 1317 N N . GLY A 1 163 ? -2.246 -0.683 13.850 1.00 96.38 163 GLY A N 1
ATOM 1318 C CA . GLY A 1 163 ? -3.163 -1.684 14.396 1.00 96.38 163 GLY A CA 1
ATOM 1319 C C . GLY A 1 163 ? -4.545 -1.117 14.731 1.00 96.38 163 GLY A C 1
ATOM 1320 O O . GLY A 1 163 ? -5.550 -1.773 14.467 1.00 96.38 163 GLY A O 1
ATOM 1321 N N . ALA A 1 164 ? -4.624 0.135 15.194 1.00 96.25 164 ALA A N 1
ATOM 1322 C CA . ALA A 1 164 ? -5.891 0.802 15.509 1.00 96.25 164 ALA A CA 1
ATOM 1323 C C . ALA A 1 164 ? -6.852 0.915 14.303 1.00 96.25 164 ALA A C 1
ATOM 1325 O O . ALA A 1 164 ? -8.071 0.845 14.470 1.00 96.25 164 ALA A O 1
ATOM 1326 N N . PHE A 1 165 ? -6.325 1.034 13.079 1.00 98.31 165 PHE A N 1
ATOM 1327 C CA . PHE A 1 165 ? -7.139 1.022 11.856 1.00 98.31 165 PHE A CA 1
ATOM 1328 C C . PHE A 1 165 ? -7.714 -0.376 11.569 1.00 98.31 165 PHE A C 1
ATOM 1330 O O . PHE A 1 165 ? -8.890 -0.514 11.234 1.00 98.31 165 PHE A O 1
ATOM 1337 N N . ILE A 1 166 ? -6.903 -1.423 11.762 1.00 98.44 166 ILE A N 1
ATOM 1338 C CA . ILE A 1 166 ? -7.322 -2.826 11.624 1.00 98.44 166 ILE A CA 1
ATOM 1339 C C . ILE A 1 166 ? -8.411 -3.155 12.653 1.00 98.44 166 ILE A C 1
ATOM 1341 O O . ILE A 1 166 ? -9.444 -3.723 12.292 1.00 98.44 166 ILE A O 1
ATOM 1345 N N . ASP A 1 167 ? -8.217 -2.737 13.906 1.00 98.12 167 ASP A N 1
ATOM 1346 C CA . ASP A 1 167 ? -9.204 -2.876 14.977 1.00 98.12 167 ASP A CA 1
ATOM 1347 C C . ASP A 1 167 ? -10.532 -2.204 14.611 1.00 98.12 167 ASP A C 1
ATOM 1349 O O . ASP A 1 167 ? -11.578 -2.824 14.773 1.00 98.12 167 ASP A O 1
ATOM 1353 N N . ALA A 1 168 ? -10.520 -0.995 14.040 1.00 97.62 168 ALA A N 1
ATOM 1354 C CA . ALA A 1 168 ? -11.744 -0.314 13.609 1.00 97.62 168 ALA A CA 1
ATOM 1355 C C . ALA A 1 168 ? -12.519 -1.083 12.513 1.00 97.62 168 ALA A C 1
ATOM 1357 O O . ALA A 1 168 ? -13.750 -1.068 12.495 1.00 97.62 168 ALA A O 1
ATOM 1358 N N . VAL A 1 169 ? -11.827 -1.789 11.611 1.00 97.94 169 VAL A N 1
ATOM 1359 C CA . VAL A 1 169 ? -12.464 -2.628 10.572 1.00 97.94 169 VAL A CA 1
ATOM 1360 C C . VAL A 1 169 ? -12.998 -3.951 11.134 1.00 97.94 169 VAL A C 1
ATOM 1362 O O . VAL A 1 169 ? -13.982 -4.481 10.617 1.00 97.94 169 VAL A O 1
ATOM 1365 N N . ILE A 1 170 ? -12.370 -4.504 12.175 1.00 97.88 170 ILE A N 1
ATOM 1366 C CA . ILE A 1 170 ? -12.881 -5.681 12.900 1.00 97.88 170 ILE A CA 1
ATOM 1367 C C . ILE A 1 170 ? -14.103 -5.308 13.740 1.00 97.88 170 ILE A C 1
ATOM 1369 O O . ILE A 1 170 ? -15.102 -6.021 13.708 1.00 97.88 170 ILE A O 1
ATOM 1373 N N . LEU A 1 171 ? -14.008 -4.203 14.476 1.00 96.44 171 LEU A N 1
ATOM 1374 C CA . LEU A 1 171 ? -14.997 -3.772 15.453 1.00 96.44 171 LEU A CA 1
ATOM 1375 C C . LEU A 1 171 ? -16.274 -3.233 14.797 1.00 96.44 171 LEU A C 1
ATOM 1377 O O . LEU A 1 171 ? -17.366 -3.441 15.315 1.00 96.44 171 LEU A O 1
ATOM 1381 N N . GLN A 1 172 ? -16.150 -2.569 13.644 1.00 94.88 172 GLN A N 1
ATOM 1382 C CA . GLN A 1 172 ? -17.253 -1.857 12.998 1.00 94.88 172 GLN A CA 1
ATOM 1383 C C . GLN A 1 172 ? -17.920 -0.867 13.977 1.00 94.88 172 GLN A C 1
ATOM 1385 O O . GLN A 1 172 ? -17.238 0.019 14.479 1.00 94.88 172 GLN A O 1
ATOM 1390 N N . ASP A 1 173 ? -19.225 -1.006 14.232 1.00 95.25 173 ASP A N 1
ATOM 1391 C CA . ASP A 1 173 ? -19.994 -0.220 15.213 1.00 95.25 173 ASP A CA 1
ATOM 1392 C C . ASP A 1 173 ? -20.172 -0.953 16.569 1.00 95.25 173 ASP A C 1
ATOM 1394 O O . ASP A 1 173 ? -20.979 -0.531 17.395 1.00 95.25 173 ASP A O 1
ATOM 1398 N N . GLN A 1 174 ? -19.487 -2.081 16.799 1.00 95.62 174 GLN A N 1
ATOM 1399 C CA . GLN A 1 174 ? -19.631 -2.873 18.028 1.00 95.62 174 GLN A CA 1
ATOM 1400 C C . GLN A 1 174 ? -18.882 -2.251 19.218 1.00 95.62 174 GLN A C 1
ATOM 1402 O O . GLN A 1 174 ? -17.909 -1.514 19.062 1.00 95.62 174 GLN A O 1
ATOM 1407 N N . ASP A 1 175 ? -19.301 -2.600 20.437 1.00 96.56 175 ASP A N 1
ATOM 1408 C CA . ASP A 1 175 ? -18.600 -2.202 21.663 1.00 96.56 175 ASP A CA 1
ATOM 1409 C C . ASP A 1 175 ? -17.179 -2.796 21.708 1.00 96.56 175 ASP A C 1
ATOM 1411 O O . ASP A 1 175 ? -16.982 -3.993 21.472 1.00 96.56 175 ASP A O 1
ATOM 1415 N N . ARG A 1 176 ? -16.186 -1.962 22.058 1.00 96.31 176 ARG A N 1
ATOM 1416 C CA . ARG A 1 176 ? -14.756 -2.314 22.138 1.00 96.31 176 ARG A CA 1
ATOM 1417 C C . ARG A 1 176 ? -14.481 -3.572 22.972 1.00 96.31 176 ARG A C 1
ATOM 1419 O O . ARG A 1 176 ? -13.498 -4.257 22.693 1.00 96.31 176 ARG A O 1
ATOM 1426 N N . ARG A 1 177 ? -15.335 -3.917 23.942 1.00 97.69 177 ARG A N 1
ATOM 1427 C CA . ARG A 1 177 ? -15.229 -5.155 24.736 1.00 97.69 177 ARG A CA 1
ATOM 1428 C C . ARG A 1 177 ? -15.244 -6.431 23.884 1.00 97.69 177 ARG A C 1
ATOM 1430 O O . ARG A 1 177 ? -14.599 -7.403 24.254 1.00 97.69 177 ARG A O 1
ATOM 1437 N N . TYR A 1 178 ? -15.910 -6.414 22.727 1.00 97.88 178 TYR A N 1
ATOM 1438 C CA . TYR A 1 178 ? -15.989 -7.553 21.806 1.00 97.88 178 TYR A CA 1
ATOM 1439 C C . TYR A 1 178 ? -14.790 -7.664 20.853 1.00 97.88 178 TYR A C 1
ATOM 1441 O O . TYR A 1 178 ? -14.714 -8.610 20.071 1.00 97.88 178 TYR A O 1
ATOM 1449 N N . LEU A 1 179 ? -13.843 -6.717 20.882 1.00 97.25 179 LEU A N 1
ATOM 1450 C CA . LEU A 1 179 ? -12.719 -6.681 19.941 1.00 97.25 179 LEU A CA 1
ATOM 1451 C C . LEU A 1 179 ? -11.870 -7.964 19.977 1.00 97.25 179 LEU A C 1
ATOM 1453 O O . LEU A 1 179 ? -11.409 -8.409 18.928 1.00 97.25 179 LEU A O 1
ATOM 1457 N N . GLY A 1 180 ? -11.686 -8.570 21.156 1.00 97.19 180 GLY A N 1
ATOM 1458 C CA . GLY A 1 180 ? -10.974 -9.844 21.303 1.00 97.19 180 GLY A CA 1
ATOM 1459 C C . GLY A 1 180 ? -11.666 -10.984 20.552 1.00 97.19 180 GLY A C 1
ATOM 1460 O O . GLY A 1 180 ? -11.051 -11.618 19.693 1.00 97.19 180 GLY A O 1
ATOM 1461 N N . ASP A 1 181 ? -12.960 -11.178 20.807 1.00 98.12 181 ASP A N 1
ATOM 1462 C CA . ASP A 1 181 ? -13.767 -12.235 20.187 1.00 98.12 181 ASP A CA 1
ATOM 1463 C C . ASP A 1 181 ? -13.903 -12.032 18.674 1.00 98.12 181 ASP A C 1
ATOM 1465 O O . ASP A 1 181 ? -13.678 -12.959 17.897 1.00 98.12 181 ASP A O 1
ATOM 1469 N N . LEU A 1 182 ? -14.198 -10.806 18.229 1.00 98.19 182 LEU A N 1
ATOM 1470 C CA . LEU A 1 182 ? -14.328 -10.465 16.807 1.00 98.19 182 LEU A CA 1
ATOM 1471 C C . LEU A 1 182 ? -13.004 -10.648 16.047 1.00 98.19 182 LEU A C 1
ATOM 1473 O O . LEU A 1 182 ? -13.003 -11.073 14.888 1.00 98.19 182 LEU A O 1
ATOM 1477 N N . ARG A 1 183 ? -11.863 -10.372 16.692 1.00 98.12 183 ARG A N 1
ATOM 1478 C CA . ARG A 1 183 ? -10.528 -10.629 16.135 1.00 98.12 183 ARG A CA 1
ATOM 1479 C C . ARG A 1 183 ? -10.247 -12.128 16.039 1.00 98.12 183 ARG A C 1
ATOM 1481 O O . ARG A 1 183 ? -9.790 -12.582 14.990 1.00 98.12 183 ARG 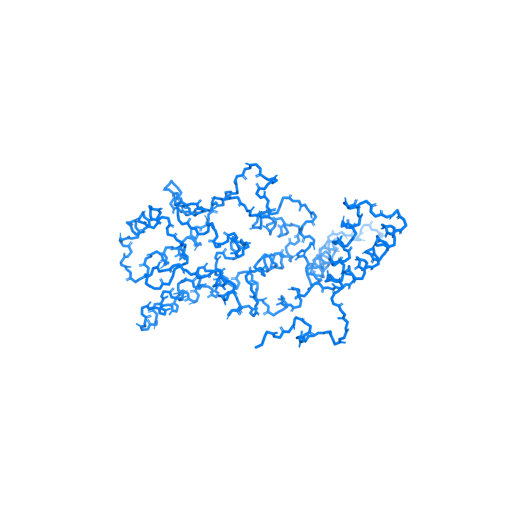A O 1
ATOM 1488 N N . ALA A 1 184 ? -10.551 -12.896 17.086 1.00 97.81 184 ALA A N 1
ATOM 1489 C CA . ALA A 1 184 ? -10.404 -14.351 17.083 1.00 97.81 184 ALA A CA 1
ATOM 1490 C C . ALA A 1 184 ? -11.273 -15.003 15.991 1.00 97.81 184 ALA A C 1
ATOM 1492 O O . ALA A 1 184 ? -10.773 -15.813 15.212 1.00 97.81 184 ALA A O 1
ATOM 1493 N N . GLN A 1 185 ? -12.531 -14.573 15.855 1.00 98.06 185 GLN A N 1
ATOM 1494 C CA . GLN A 1 185 ? -13.438 -14.996 14.784 1.00 98.06 185 GLN A CA 1
ATOM 1495 C C . GLN A 1 185 ? -12.894 -14.642 13.393 1.00 98.06 185 GLN A C 1
ATOM 1497 O O . GLN A 1 185 ? -12.889 -15.493 12.506 1.00 98.06 185 GLN A O 1
ATOM 1502 N N . ALA A 1 186 ? -12.388 -13.419 13.190 1.00 98.19 186 ALA A N 1
ATOM 1503 C CA . ALA A 1 186 ? -11.820 -13.006 11.907 1.00 98.19 186 ALA A CA 1
ATOM 1504 C C . ALA A 1 186 ? -10.594 -13.849 11.505 1.00 98.19 186 ALA A C 1
ATOM 1506 O O . ALA A 1 186 ? -10.458 -14.195 10.331 1.00 98.19 186 ALA A O 1
ATOM 1507 N N . ILE A 1 187 ? -9.736 -14.206 12.468 1.00 98.19 187 ILE A N 1
ATOM 1508 C CA . ILE A 1 187 ? -8.576 -15.090 12.272 1.00 98.19 187 ILE A CA 1
ATOM 1509 C C . ILE A 1 187 ? -9.021 -16.523 11.962 1.00 98.19 187 ILE A C 1
ATOM 1511 O O . ILE A 1 187 ? -8.568 -17.088 10.967 1.00 98.19 187 ILE A O 1
ATOM 1515 N N . ALA A 1 188 ? -9.932 -17.091 12.757 1.00 97.88 188 ALA A N 1
ATOM 1516 C CA . ALA A 1 188 ? -10.426 -18.457 12.574 1.00 97.88 188 ALA A CA 1
ATOM 1517 C C . ALA A 1 188 ? -11.168 -18.645 11.238 1.00 97.88 188 ALA A C 1
ATOM 1519 O O . ALA A 1 188 ? -10.971 -19.646 10.555 1.00 97.88 188 ALA A O 1
ATOM 1520 N N . ALA A 1 189 ? -11.969 -17.658 10.825 1.00 97.75 189 ALA A N 1
ATOM 1521 C CA . ALA A 1 189 ? -12.686 -17.660 9.550 1.00 97.75 189 ALA A CA 1
ATOM 1522 C C . ALA A 1 189 ? -11.807 -17.298 8.334 1.00 97.75 189 ALA A C 1
ATOM 1524 O O . ALA A 1 189 ? -12.323 -17.195 7.222 1.00 97.75 189 ALA A O 1
ATOM 1525 N N . GLN A 1 190 ? -10.510 -17.031 8.540 1.00 98.12 190 GLN A N 1
ATOM 1526 C CA . GLN A 1 190 ? -9.589 -16.469 7.545 1.00 98.12 190 GLN A CA 1
ATOM 1527 C C . GLN A 1 190 ? -10.195 -15.305 6.743 1.00 98.12 190 GLN A C 1
ATOM 1529 O O . GLN A 1 190 ? -10.118 -15.240 5.512 1.00 98.12 190 GLN A O 1
ATOM 1534 N N . ARG A 1 191 ? -10.844 -14.371 7.448 1.00 98.00 191 ARG A N 1
ATOM 1535 C CA . ARG A 1 191 ? -11.570 -13.263 6.823 1.00 98.00 191 ARG A CA 1
ATOM 1536 C C . ARG A 1 191 ? -10.587 -12.343 6.076 1.00 98.00 191 ARG A C 1
ATOM 1538 O O . ARG A 1 191 ? -9.545 -11.980 6.631 1.00 98.00 191 ARG A O 1
ATOM 1545 N N . PRO A 1 192 ? -10.892 -11.888 4.847 1.00 98.38 192 PRO A N 1
ATOM 1546 C CA . PRO A 1 192 ? -10.164 -10.783 4.230 1.00 98.38 192 PRO A CA 1
ATOM 1547 C C . PRO A 1 192 ? -10.217 -9.538 5.119 1.00 98.38 192 PRO A C 1
ATOM 1549 O O . PRO A 1 192 ? -11.249 -9.260 5.731 1.00 98.38 192 PRO A O 1
ATOM 1552 N N . LEU A 1 193 ? -9.132 -8.765 5.181 1.00 98.44 193 LEU A N 1
ATOM 1553 C CA . LEU A 1 193 ? -9.104 -7.522 5.955 1.00 98.44 193 LEU A CA 1
ATOM 1554 C C . LEU A 1 193 ? -10.213 -6.574 5.481 1.00 98.44 193 LEU A C 1
ATOM 1556 O O . LEU A 1 193 ? -11.040 -6.140 6.281 1.00 98.44 193 LEU A O 1
ATOM 1560 N N . TYR A 1 194 ? -10.256 -6.332 4.168 1.00 98.25 194 TYR A N 1
ATOM 1561 C CA . TYR A 1 194 ? -11.240 -5.473 3.518 1.00 98.25 194 TYR A CA 1
ATOM 1562 C C . TYR A 1 194 ? -12.463 -6.283 3.075 1.00 98.25 194 TYR A C 1
ATOM 1564 O O . TYR A 1 194 ? -12.392 -7.093 2.145 1.00 98.25 194 TYR A O 1
ATOM 1572 N N . VAL A 1 195 ? -13.590 -6.017 3.727 1.00 98.06 195 VAL A N 1
ATOM 1573 C CA . VAL A 1 195 ? -14.910 -6.583 3.420 1.00 98.06 195 VAL A CA 1
ATOM 1574 C C . VAL A 1 195 ? -15.932 -5.461 3.275 1.00 98.06 195 VAL A C 1
ATOM 1576 O O . VAL A 1 195 ? -15.777 -4.398 3.883 1.00 98.06 195 VAL A O 1
ATOM 1579 N N . ASN A 1 196 ? -16.985 -5.692 2.498 1.00 97.38 196 ASN A N 1
ATOM 1580 C CA . ASN A 1 196 ? -18.162 -4.830 2.478 1.00 97.38 196 ASN A CA 1
ATOM 1581 C C . ASN A 1 196 ? -18.923 -4.951 3.819 1.00 97.38 196 ASN A C 1
ATOM 1583 O O . ASN A 1 196 ? -18.560 -5.750 4.684 1.00 97.38 196 ASN A O 1
ATOM 1587 N N . TYR A 1 197 ? -19.959 -4.132 4.021 1.00 95.19 197 TYR A N 1
ATOM 1588 C CA . TYR A 1 197 ? -20.707 -4.100 5.289 1.00 95.19 197 TYR A CA 1
ATOM 1589 C C . TYR A 1 197 ? -21.413 -5.430 5.619 1.00 95.19 197 TYR A C 1
ATOM 1591 O O . TYR A 1 197 ? -21.477 -5.822 6.776 1.00 95.19 197 TYR A O 1
ATOM 1599 N N . ASP A 1 198 ? -21.846 -6.170 4.597 1.00 94.50 198 ASP A N 1
ATOM 1600 C CA . ASP A 1 198 ? -22.419 -7.521 4.707 1.00 94.50 198 ASP A CA 1
ATOM 1601 C C . ASP A 1 198 ? -21.377 -8.629 4.991 1.00 94.50 198 ASP A C 1
ATOM 1603 O O . ASP A 1 198 ? -21.713 -9.811 5.013 1.00 94.50 198 ASP A O 1
ATOM 1607 N N . GLY A 1 199 ? -20.100 -8.273 5.174 1.00 94.31 199 GLY A N 1
ATOM 1608 C CA . GLY A 1 199 ? -18.996 -9.213 5.368 1.00 94.31 199 GLY A CA 1
ATOM 1609 C C . GLY A 1 199 ? -18.444 -9.837 4.081 1.00 94.31 199 GLY A C 1
ATOM 1610 O O . GLY A 1 199 ? -17.434 -10.542 4.143 1.00 94.31 199 GLY A O 1
ATOM 1611 N N . SER A 1 200 ? -19.031 -9.563 2.909 1.00 96.81 200 SER A N 1
ATOM 1612 C CA . SER A 1 200 ? -18.538 -10.097 1.635 1.00 96.81 200 SER A CA 1
ATOM 1613 C C . SER A 1 200 ? -17.162 -9.507 1.260 1.00 96.81 200 SER A C 1
ATOM 1615 O O . SER A 1 200 ? -16.902 -8.328 1.518 1.00 96.81 200 SER A O 1
ATOM 1617 N N . PRO A 1 201 ? -16.242 -10.277 0.644 1.00 97.75 201 PRO A N 1
ATOM 1618 C CA . PRO A 1 201 ? -14.915 -9.773 0.284 1.00 97.75 201 PRO A CA 1
ATOM 1619 C C . PRO A 1 201 ? -14.946 -8.581 -0.683 1.00 97.75 201 PRO A C 1
ATOM 1621 O O . PRO A 1 201 ? -15.630 -8.600 -1.709 1.00 97.75 201 PRO A O 1
ATOM 1624 N N . CYS A 1 202 ? -14.116 -7.567 -0.427 1.00 97.62 202 CYS A N 1
ATOM 1625 C CA . CYS A 1 202 ? -13.897 -6.492 -1.392 1.00 97.62 202 CYS A CA 1
ATOM 1626 C C . CYS A 1 202 ? -13.220 -7.027 -2.672 1.00 97.62 202 CYS A C 1
ATOM 1628 O O . CYS A 1 202 ? -12.175 -7.679 -2.619 1.00 97.62 202 CYS A O 1
ATOM 1630 N N . ALA A 1 203 ? -13.774 -6.701 -3.845 1.00 96.38 203 ALA A N 1
ATOM 1631 C CA . ALA A 1 203 ? -13.225 -7.127 -5.137 1.00 96.38 203 ALA A CA 1
ATOM 1632 C C . ALA A 1 203 ? -11.781 -6.628 -5.363 1.00 96.38 203 ALA A C 1
ATOM 1634 O O . ALA A 1 203 ? -11.456 -5.513 -4.965 1.00 96.38 203 ALA A O 1
ATOM 1635 N N . TYR A 1 204 ? -10.948 -7.382 -6.095 1.00 94.94 204 TYR A N 1
ATOM 1636 C CA . TYR A 1 204 ? -9.518 -7.096 -6.342 1.00 94.94 204 TYR A CA 1
ATOM 1637 C C . TYR A 1 204 ? -9.172 -5.608 -6.586 1.00 94.94 204 TYR A C 1
ATOM 1639 O O . TYR A 1 204 ? -8.307 -5.033 -5.925 1.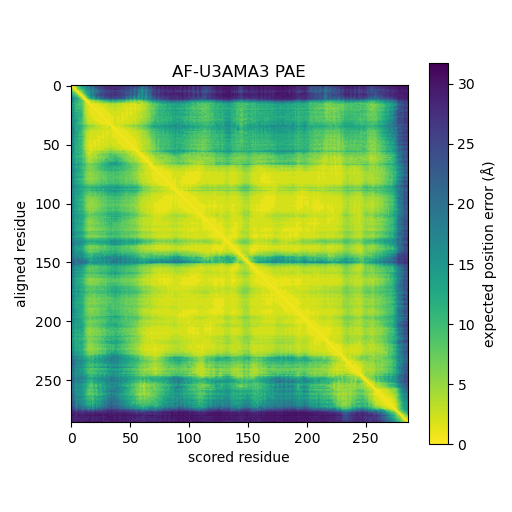00 94.94 204 TYR A O 1
ATOM 1647 N N . GLY A 1 205 ? -9.888 -4.940 -7.498 1.00 94.69 205 GLY A N 1
ATOM 1648 C CA . GLY A 1 205 ? -9.651 -3.529 -7.832 1.00 94.69 205 GLY A CA 1
ATOM 1649 C C . GLY A 1 205 ? -10.082 -2.512 -6.762 1.00 94.69 205 GLY A C 1
ATOM 1650 O O . GLY A 1 205 ? -9.943 -1.310 -6.977 1.00 94.69 205 GLY A O 1
ATOM 1651 N N . TRP A 1 206 ? -10.655 -2.937 -5.633 1.00 97.00 206 TRP A N 1
ATOM 1652 C CA . TRP A 1 206 ? -11.148 -2.060 -4.567 1.00 97.00 206 TRP A CA 1
ATOM 1653 C C . TRP A 1 206 ? -10.023 -1.275 -3.879 1.00 97.00 206 TRP A C 1
ATOM 1655 O O . TRP A 1 206 ? -10.160 -0.062 -3.733 1.00 97.00 206 TRP A O 1
ATOM 1665 N N . TYR A 1 207 ? -8.896 -1.917 -3.545 1.00 97.25 207 TYR A N 1
ATOM 1666 C CA . TYR A 1 207 ? -7.767 -1.256 -2.868 1.00 97.25 207 TYR A CA 1
ATOM 1667 C C . TYR A 1 207 ? -7.216 -0.093 -3.703 1.00 97.25 207 TYR A C 1
ATOM 1669 O O . TYR A 1 207 ? -7.121 1.043 -3.237 1.00 97.25 207 TYR A O 1
ATOM 1677 N N . SER A 1 208 ? -6.962 -0.344 -4.991 1.00 96.69 208 SER A N 1
ATOM 1678 C CA . SER A 1 208 ? -6.507 0.694 -5.920 1.00 96.69 208 SER A CA 1
ATOM 1679 C C . SER A 1 208 ? -7.537 1.804 -6.142 1.00 96.69 208 SER A C 1
ATOM 1681 O O . SER A 1 208 ? -7.132 2.934 -6.396 1.00 96.69 208 SER A O 1
ATOM 1683 N N . ARG A 1 209 ? -8.844 1.523 -6.025 1.00 97.19 209 ARG A N 1
ATOM 1684 C CA . ARG A 1 209 ? -9.893 2.557 -6.079 1.00 97.19 209 ARG A CA 1
ATOM 1685 C C . ARG A 1 209 ? -9.902 3.449 -4.836 1.00 97.19 209 ARG A C 1
ATOM 1687 O O . ARG A 1 209 ? -10.147 4.639 -4.986 1.00 97.19 209 ARG A O 1
ATOM 1694 N N . GLN A 1 210 ? -9.601 2.921 -3.645 1.00 96.69 210 GLN A N 1
ATOM 1695 C CA . GLN A 1 210 ? -9.495 3.759 -2.442 1.00 96.69 210 GLN A CA 1
ATOM 1696 C C . GLN A 1 210 ? -8.296 4.705 -2.518 1.00 96.69 210 GLN A C 1
ATOM 1698 O O . GLN A 1 210 ? -8.443 5.886 -2.225 1.00 96.69 210 GLN A O 1
ATOM 1703 N N . TRP A 1 211 ? -7.150 4.215 -3.000 1.00 96.38 211 TRP A N 1
ATOM 1704 C CA . TRP A 1 211 ? -5.987 5.058 -3.286 1.00 96.38 211 TRP A CA 1
ATOM 1705 C C . TRP A 1 211 ? -6.287 6.128 -4.341 1.00 96.38 211 TRP A C 1
ATOM 1707 O O . TRP A 1 211 ? -5.983 7.301 -4.125 1.00 96.38 211 TRP A O 1
ATOM 1717 N N . ALA A 1 212 ? -6.958 5.761 -5.438 1.00 95.31 212 ALA A N 1
ATOM 1718 C CA . ALA A 1 212 ? -7.299 6.707 -6.501 1.00 95.31 212 ALA A CA 1
ATOM 1719 C C . ALA A 1 212 ? -8.286 7.797 -6.054 1.00 95.31 212 ALA A C 1
ATOM 1721 O O . ALA A 1 212 ? -8.224 8.908 -6.568 1.00 95.31 212 ALA A O 1
ATOM 1722 N N . ALA A 1 213 ? -9.147 7.508 -5.073 1.00 93.44 213 ALA A N 1
ATOM 1723 C CA . ALA A 1 213 ? -10.079 8.480 -4.501 1.00 93.44 213 ALA A CA 1
ATOM 1724 C C . ALA A 1 213 ? -9.407 9.579 -3.651 1.00 93.44 213 ALA A C 1
ATOM 1726 O O . ALA A 1 213 ? -10.075 10.551 -3.317 1.00 93.44 213 ALA A O 1
ATOM 1727 N N . ILE A 1 214 ? -8.124 9.426 -3.291 1.00 92.12 214 ILE A N 1
ATOM 1728 C CA . ILE A 1 214 ? -7.352 10.423 -2.521 1.00 92.12 214 ILE A CA 1
ATOM 1729 C C . ILE A 1 214 ? -6.182 10.984 -3.336 1.00 92.12 214 ILE A C 1
ATOM 1731 O O . ILE A 1 214 ? -5.906 12.175 -3.283 1.00 92.12 214 ILE A O 1
ATOM 1735 N N . THR A 1 215 ? -5.496 10.131 -4.097 1.00 91.25 215 THR A N 1
ATOM 1736 C CA . THR A 1 215 ? -4.230 10.459 -4.781 1.00 91.25 215 THR A CA 1
ATOM 1737 C C . THR A 1 215 ? -4.371 10.613 -6.300 1.00 91.25 215 THR A C 1
ATOM 1739 O O . THR A 1 215 ? -3.377 10.749 -7.006 1.00 91.25 215 THR A O 1
ATOM 1742 N N . GLY A 1 216 ? -5.584 10.475 -6.848 1.00 90.94 216 GLY A N 1
ATOM 1743 C CA . GLY A 1 216 ? -5.828 10.456 -8.297 1.00 90.94 216 GLY A CA 1
ATOM 1744 C C . GLY A 1 216 ? -5.275 9.224 -9.035 1.00 90.94 216 GLY A C 1
ATOM 1745 O O . GLY A 1 216 ? -5.483 9.078 -10.240 1.00 90.94 216 GLY A O 1
ATOM 1746 N N . THR A 1 217 ? -4.588 8.301 -8.349 1.00 92.38 217 THR A N 1
ATOM 1747 C CA . THR A 1 217 ? -3.942 7.132 -8.966 1.00 92.38 217 THR A CA 1
ATOM 1748 C C . THR A 1 217 ? -4.011 5.871 -8.091 1.00 92.38 217 THR A C 1
ATOM 1750 O O . THR A 1 217 ? -4.286 5.910 -6.897 1.00 92.38 217 THR A O 1
ATOM 1753 N N . GLY A 1 218 ? -3.816 4.700 -8.702 1.00 93.50 218 GLY A N 1
ATOM 1754 C CA . GLY A 1 218 ? -3.978 3.409 -8.027 1.00 93.50 218 GLY A CA 1
ATOM 1755 C C . GLY A 1 218 ? -2.877 3.091 -7.008 1.00 93.50 218 GLY A C 1
ATOM 1756 O O . GLY A 1 218 ? -1.747 3.560 -7.126 1.00 93.50 218 GLY A O 1
ATOM 1757 N N . GLY A 1 219 ? -3.173 2.191 -6.063 1.00 92.56 219 GLY A N 1
ATOM 1758 C CA . GLY A 1 219 ? -2.331 1.876 -4.895 1.00 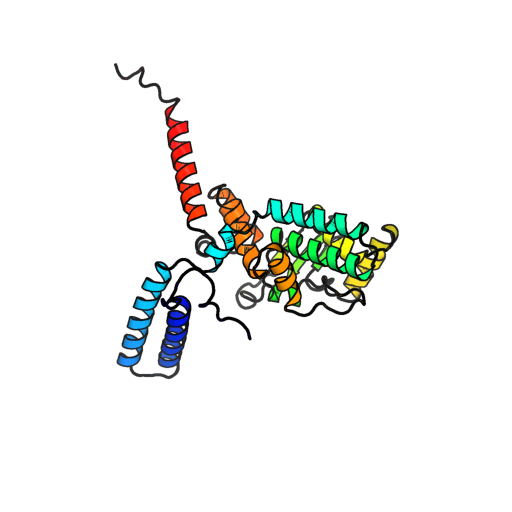92.56 219 GLY A CA 1
ATOM 1759 C C . GLY A 1 219 ? -0.930 1.309 -5.171 1.00 92.56 219 GLY A C 1
ATOM 1760 O O . GLY A 1 219 ? -0.146 1.160 -4.242 1.00 92.56 219 GLY A O 1
ATOM 1761 N N . GLN A 1 220 ? -0.561 1.055 -6.433 1.00 91.31 220 GLN A N 1
ATOM 1762 C CA . GLN A 1 220 ? 0.847 0.861 -6.822 1.00 91.31 220 GLN A CA 1
ATOM 1763 C C . GLN A 1 220 ? 1.708 2.105 -6.524 1.00 91.31 220 GLN A C 1
ATOM 1765 O O . GLN A 1 220 ? 2.923 1.979 -6.360 1.00 91.31 220 GLN A O 1
ATOM 1770 N N . ILE A 1 221 ? 1.102 3.300 -6.449 1.00 91.75 221 ILE A N 1
ATOM 1771 C CA . ILE A 1 221 ? 1.822 4.548 -6.173 1.00 91.75 221 ILE A CA 1
ATOM 1772 C C . ILE A 1 221 ? 2.395 4.601 -4.756 1.00 91.75 221 ILE A C 1
ATOM 1774 O O . ILE A 1 221 ? 3.427 5.232 -4.576 1.00 91.75 221 ILE A O 1
ATOM 1778 N N . ALA A 1 222 ? 1.799 3.901 -3.782 1.00 92.62 222 ALA A N 1
ATOM 1779 C CA . ALA A 1 222 ? 2.178 3.961 -2.367 1.00 92.62 222 ALA A CA 1
ATOM 1780 C C . ALA A 1 222 ? 3.686 3.732 -2.140 1.00 92.62 222 ALA A C 1
ATOM 1782 O O . ALA A 1 222 ? 4.335 4.465 -1.399 1.00 92.62 222 ALA A O 1
ATOM 1783 N N . ARG A 1 223 ? 4.274 2.780 -2.883 1.00 90.44 223 ARG A N 1
ATOM 1784 C CA . ARG A 1 223 ? 5.722 2.499 -2.878 1.00 90.44 223 ARG A CA 1
ATOM 1785 C C . ARG A 1 223 ? 6.553 3.693 -3.358 1.00 90.44 223 ARG A C 1
ATOM 1787 O O . ARG A 1 223 ? 7.623 3.920 -2.823 1.00 90.44 223 ARG A O 1
ATOM 1794 N N . THR A 1 224 ? 6.069 4.436 -4.353 1.00 89.75 224 THR A N 1
ATOM 1795 C CA . THR A 1 224 ? 6.731 5.644 -4.880 1.00 89.75 224 THR A CA 1
ATOM 1796 C C . THR A 1 224 ? 6.567 6.822 -3.920 1.00 89.75 224 THR A C 1
ATOM 1798 O O . THR A 1 224 ? 7.549 7.502 -3.660 1.00 89.75 224 THR A O 1
ATOM 1801 N N . VAL A 1 225 ? 5.377 7.007 -3.329 1.00 90.62 225 VAL A N 1
ATOM 1802 C CA . VAL A 1 225 ? 5.137 8.049 -2.311 1.00 90.62 225 VAL A CA 1
ATOM 1803 C C . VAL A 1 225 ? 6.098 7.903 -1.142 1.00 90.62 225 VAL A C 1
ATOM 1805 O O . VAL A 1 225 ? 6.680 8.893 -0.728 1.00 90.62 225 VAL A O 1
ATOM 1808 N N . ILE A 1 226 ? 6.316 6.688 -0.635 1.00 89.19 226 ILE A N 1
ATOM 1809 C CA . ILE A 1 226 ? 7.258 6.461 0.469 1.00 89.19 226 ILE A CA 1
ATOM 1810 C C . ILE A 1 226 ? 8.689 6.843 0.066 1.00 89.19 226 ILE A C 1
ATOM 1812 O O . ILE A 1 226 ? 9.314 7.617 0.780 1.00 89.19 226 ILE A O 1
ATOM 1816 N N . TYR A 1 227 ? 9.193 6.383 -1.085 1.00 86.62 227 TYR A N 1
ATOM 1817 C CA . TYR A 1 227 ? 10.539 6.766 -1.540 1.00 86.62 227 TYR A CA 1
ATOM 1818 C C . TYR A 1 227 ? 10.721 8.279 -1.715 1.00 86.62 227 TYR A C 1
ATOM 1820 O O . TYR A 1 227 ? 11.783 8.791 -1.387 1.00 86.62 227 TYR A O 1
ATOM 1828 N N . ASP A 1 228 ? 9.702 8.988 -2.198 1.00 85.19 228 ASP A N 1
ATOM 1829 C CA . ASP A 1 228 ? 9.754 10.440 -2.409 1.00 85.19 228 ASP A CA 1
ATOM 1830 C C . ASP A 1 228 ? 9.558 11.239 -1.110 1.00 85.19 228 ASP A C 1
ATOM 1832 O O . ASP A 1 228 ? 10.214 12.253 -0.908 1.00 85.19 228 ASP A O 1
ATOM 1836 N N . SER A 1 229 ? 8.747 10.734 -0.173 1.00 85.81 229 SER A N 1
ATOM 1837 C CA . SER A 1 229 ? 8.531 11.372 1.138 1.00 85.81 229 SER A CA 1
ATOM 1838 C C . SER A 1 229 ? 9.787 11.367 2.007 1.00 85.81 229 SER A C 1
ATOM 1840 O O . SER A 1 229 ? 10.005 12.311 2.753 1.00 85.81 229 SER A O 1
ATOM 1842 N N . PHE A 1 230 ? 10.601 10.312 1.908 1.00 82.88 230 PHE A N 1
ATOM 1843 C CA . PHE A 1 230 ? 11.853 10.175 2.660 1.00 82.88 230 PHE A CA 1
ATOM 1844 C C . PHE A 1 230 ? 13.093 10.566 1.833 1.00 82.88 230 PHE A C 1
ATOM 1846 O O . PHE A 1 230 ? 14.207 10.573 2.344 1.00 82.88 230 PHE A O 1
ATOM 1853 N N . ALA A 1 231 ? 12.928 10.947 0.562 1.00 76.75 231 ALA A N 1
ATOM 1854 C CA . ALA A 1 231 ? 14.032 11.348 -0.313 1.00 76.75 231 ALA A CA 1
ATOM 1855 C C . ALA A 1 231 ? 14.848 12.542 0.206 1.00 76.75 231 ALA A C 1
ATOM 1857 O O . ALA A 1 231 ? 16.042 12.641 -0.078 1.00 76.75 231 ALA A O 1
ATOM 1858 N N . SER A 1 232 ? 14.201 13.462 0.924 1.00 69.62 232 SER A N 1
ATOM 1859 C CA . SER A 1 232 ? 14.832 14.651 1.500 1.00 69.62 232 SER A CA 1
ATOM 1860 C C . SER A 1 232 ? 15.757 14.345 2.678 1.00 69.62 232 SER A C 1
ATOM 1862 O O . SER A 1 232 ? 16.579 15.180 3.030 1.00 69.62 232 SER A O 1
ATOM 1864 N N . GLU A 1 233 ? 15.660 13.152 3.269 1.00 74.06 233 GLU A N 1
ATOM 1865 C CA . GLU A 1 233 ? 16.512 12.700 4.380 1.00 74.06 233 GLU A CA 1
ATOM 1866 C C . GLU A 1 233 ? 17.800 12.006 3.883 1.00 74.06 233 GLU A C 1
ATOM 1868 O O . GLU A 1 233 ? 18.518 11.363 4.652 1.00 74.06 233 GLU A O 1
ATOM 1873 N N . GLY A 1 234 ? 18.091 12.097 2.580 1.00 71.06 234 GLY A N 1
ATOM 1874 C CA . GLY A 1 234 ? 19.276 11.505 1.964 1.00 71.06 234 GLY A CA 1
ATOM 1875 C C . GLY A 1 234 ? 19.310 9.978 2.080 1.00 71.06 234 GLY A C 1
ATOM 1876 O O . GLY A 1 234 ? 18.291 9.298 1.950 1.00 71.06 234 GLY A O 1
ATOM 1877 N N . GLU A 1 235 ? 20.500 9.423 2.314 1.00 73.81 235 GLU A N 1
ATOM 1878 C CA . GLU A 1 235 ? 20.706 7.969 2.362 1.00 73.81 235 GLU A CA 1
ATOM 1879 C C . GLU A 1 235 ? 19.902 7.293 3.485 1.00 73.81 235 GLU A C 1
ATOM 1881 O O . GLU A 1 235 ? 19.370 6.201 3.287 1.00 73.81 235 GLU A O 1
ATOM 1886 N N . PHE A 1 236 ? 19.735 7.956 4.636 1.00 75.31 236 PHE A N 1
ATOM 1887 C CA . PHE A 1 236 ? 18.931 7.433 5.743 1.00 75.31 236 PHE A CA 1
ATOM 1888 C C . PHE A 1 236 ? 17.480 7.182 5.311 1.00 75.31 236 PHE A C 1
ATOM 1890 O O . PHE A 1 236 ? 16.965 6.071 5.466 1.00 75.31 236 PHE A O 1
ATOM 1897 N N . GLY A 1 237 ? 16.848 8.177 4.686 1.00 77.88 237 GLY A N 1
ATOM 1898 C CA . GLY A 1 237 ? 15.479 8.057 4.193 1.00 77.88 237 GLY A CA 1
ATOM 1899 C C . GLY A 1 237 ? 15.329 7.065 3.037 1.00 77.88 237 GLY A C 1
ATOM 1900 O O . GLY A 1 237 ? 14.326 6.352 2.956 1.00 77.88 237 GLY A O 1
ATOM 1901 N N . LEU A 1 238 ? 16.346 6.928 2.178 1.00 77.38 238 LEU A N 1
ATOM 1902 C CA . LEU A 1 238 ? 16.374 5.890 1.142 1.00 77.38 238 LEU A CA 1
ATOM 1903 C C . LEU A 1 238 ? 16.455 4.476 1.737 1.00 77.38 238 LEU A C 1
ATOM 1905 O O . LEU A 1 238 ? 15.741 3.584 1.264 1.00 77.38 238 LEU A O 1
ATOM 1909 N N . GLN A 1 239 ? 17.252 4.263 2.790 1.00 78.06 239 GLN A N 1
ATOM 1910 C CA . GLN A 1 239 ? 17.299 2.988 3.515 1.00 78.06 239 GLN A CA 1
ATOM 1911 C C . GLN A 1 239 ? 15.998 2.722 4.283 1.00 78.06 239 GLN A C 1
ATOM 1913 O O . GLN A 1 239 ? 15.487 1.601 4.227 1.00 78.06 239 GLN A O 1
ATOM 1918 N N . TYR A 1 240 ? 15.390 3.740 4.904 1.00 76.94 240 TYR A N 1
ATOM 1919 C CA . TYR A 1 240 ? 14.060 3.629 5.511 1.00 76.94 240 TYR A CA 1
ATOM 1920 C C . TYR A 1 240 ? 13.008 3.210 4.473 1.00 76.94 240 TYR A C 1
ATOM 1922 O O . TYR A 1 240 ? 12.299 2.220 4.655 1.00 76.94 240 TYR A O 1
ATOM 1930 N N . ALA A 1 241 ? 12.943 3.894 3.328 1.00 82.50 241 ALA A N 1
ATOM 1931 C CA . ALA A 1 241 ? 12.020 3.558 2.248 1.00 82.50 241 ALA A CA 1
ATOM 1932 C C . ALA A 1 241 ? 12.289 2.161 1.658 1.00 82.50 241 ALA A C 1
ATOM 1934 O O . ALA A 1 241 ? 11.348 1.426 1.341 1.00 82.50 241 ALA A O 1
ATOM 1935 N N . LYS A 1 242 ? 13.557 1.744 1.548 1.00 83.25 242 LYS A N 1
ATOM 1936 C CA . LYS A 1 242 ? 13.965 0.392 1.130 1.00 83.25 242 LYS A CA 1
ATOM 1937 C C . LYS A 1 242 ? 13.510 -0.680 2.123 1.00 83.25 242 LYS A C 1
ATOM 1939 O O . LYS A 1 242 ? 12.984 -1.705 1.680 1.00 83.25 242 LYS A O 1
ATOM 1944 N N . ALA A 1 243 ? 13.647 -0.429 3.425 1.00 79.88 243 ALA A N 1
ATOM 1945 C CA . ALA A 1 243 ? 13.167 -1.304 4.490 1.00 79.88 243 ALA A CA 1
ATOM 1946 C C . ALA A 1 243 ? 11.636 -1.416 4.456 1.00 79.88 243 ALA A C 1
ATOM 1948 O O . ALA A 1 243 ? 11.116 -2.511 4.256 1.00 79.88 243 ALA A O 1
ATOM 1949 N N . SER A 1 244 ? 10.920 -0.290 4.508 1.00 76.06 244 SER A N 1
ATOM 1950 C CA . SER A 1 244 ? 9.450 -0.223 4.488 1.00 76.06 244 SER A CA 1
ATOM 1951 C C . SER A 1 244 ? 8.830 -0.773 3.196 1.00 76.06 244 SER A C 1
ATOM 1953 O O . SER A 1 244 ? 7.701 -1.253 3.193 1.00 76.06 244 SER A O 1
ATOM 1955 N N . THR A 1 245 ? 9.553 -0.759 2.071 1.00 80.81 245 THR A N 1
ATOM 1956 C CA . THR A 1 245 ? 9.112 -1.413 0.824 1.00 80.81 245 THR A CA 1
ATOM 1957 C C . THR A 1 245 ? 9.620 -2.850 0.660 1.00 80.81 245 THR A C 1
ATOM 1959 O O . THR A 1 245 ? 9.152 -3.545 -0.249 1.00 80.81 245 THR A O 1
ATOM 1962 N N . PHE A 1 246 ? 10.511 -3.336 1.525 1.00 76.38 246 PHE A N 1
ATOM 1963 C CA . PHE A 1 246 ? 11.115 -4.677 1.495 1.00 76.38 246 PHE A CA 1
ATOM 1964 C C . PHE A 1 246 ? 11.878 -4.989 0.199 1.00 76.38 246 PHE A C 1
ATOM 1966 O O . PHE A 1 246 ? 11.836 -6.103 -0.333 1.00 76.38 246 PHE A O 1
ATOM 1973 N N . HIS A 1 247 ? 12.578 -3.991 -0.344 1.00 80.06 247 HIS A N 1
ATOM 1974 C CA . HIS A 1 247 ? 13.484 -4.186 -1.474 1.00 80.06 247 HIS A CA 1
ATOM 1975 C C . HIS A 1 247 ? 14.856 -4.665 -0.985 1.00 80.06 247 HIS A C 1
ATOM 1977 O O . HIS A 1 247 ? 15.522 -3.978 -0.221 1.00 80.06 247 HIS A O 1
ATOM 1983 N N . LYS A 1 248 ? 15.312 -5.834 -1.454 1.00 73.44 248 LYS A N 1
ATOM 1984 C CA . LYS A 1 248 ? 16.611 -6.391 -1.030 1.00 73.44 248 LYS A CA 1
ATOM 1985 C C . LYS A 1 248 ? 17.815 -5.769 -1.751 1.00 73.44 248 LYS A C 1
ATOM 1987 O O . LYS A 1 248 ? 18.855 -5.596 -1.135 1.00 73.44 248 LYS A O 1
ATOM 1992 N N . THR A 1 249 ? 17.676 -5.424 -3.032 1.00 73.31 249 THR A N 1
ATOM 1993 C CA . THR A 1 249 ? 18.785 -4.972 -3.895 1.00 73.31 249 THR A CA 1
ATOM 1994 C C . THR A 1 249 ? 18.833 -3.451 -4.051 1.00 73.31 249 THR A C 1
ATOM 1996 O O . THR A 1 249 ? 17.803 -2.835 -4.339 1.00 73.31 249 THR A O 1
ATOM 1999 N N . ASP A 1 250 ? 20.029 -2.871 -4.003 1.00 70.56 250 ASP A N 1
ATOM 2000 C CA . ASP A 1 250 ? 20.278 -1.420 -4.114 1.00 70.56 250 ASP A CA 1
ATOM 2001 C C . ASP A 1 250 ? 19.978 -0.831 -5.503 1.00 70.56 250 ASP A C 1
ATOM 2003 O O . ASP A 1 250 ? 19.680 0.350 -5.637 1.00 70.56 250 ASP A O 1
ATOM 2007 N N . ALA A 1 251 ? 19.896 -1.674 -6.536 1.00 67.25 251 ALA A N 1
ATOM 2008 C CA . ALA A 1 251 ? 19.451 -1.278 -7.876 1.00 67.25 251 ALA A CA 1
ATOM 2009 C C . ALA A 1 251 ? 17.936 -0.965 -7.983 1.00 67.25 251 ALA A C 1
ATOM 2011 O O . ALA A 1 251 ? 17.436 -0.696 -9.080 1.00 67.25 251 ALA A O 1
ATOM 2012 N N . ILE A 1 252 ? 17.168 -1.074 -6.888 1.00 64.56 252 ILE A N 1
ATOM 2013 C CA . ILE A 1 252 ? 15.726 -0.773 -6.870 1.00 64.56 252 ILE A CA 1
ATOM 2014 C C . ILE A 1 252 ? 15.401 0.639 -6.351 1.00 64.56 252 ILE A C 1
ATOM 2016 O O . ILE A 1 252 ? 14.594 1.277 -7.027 1.00 64.56 252 ILE A O 1
ATOM 2020 N N . PRO A 1 253 ? 15.969 1.149 -5.234 1.00 68.75 253 PRO A N 1
ATOM 2021 C CA . PRO A 1 253 ? 15.796 2.539 -4.798 1.00 68.75 253 PRO A CA 1
ATOM 2022 C C . PRO A 1 253 ? 15.859 3.578 -5.924 1.00 68.75 253 PRO A C 1
ATOM 2024 O O . PRO A 1 253 ? 14.923 4.360 -6.073 1.00 68.75 253 PRO A O 1
ATOM 2027 N N . GLU A 1 254 ? 16.867 3.506 -6.799 1.00 71.62 254 GLU A N 1
ATOM 2028 C CA . GLU A 1 254 ? 17.021 4.438 -7.928 1.00 71.62 254 GLU A CA 1
ATOM 2029 C C . GLU A 1 254 ? 15.811 4.432 -8.881 1.00 71.62 254 GLU A C 1
ATOM 2031 O O . GLU A 1 254 ? 15.402 5.468 -9.394 1.00 71.62 254 GLU A O 1
ATOM 2036 N N . LYS A 1 255 ? 15.128 3.289 -9.040 1.00 73.56 255 LYS A N 1
ATOM 2037 C CA . LYS A 1 255 ? 13.906 3.196 -9.858 1.00 73.56 255 LYS A CA 1
ATOM 2038 C C . LYS A 1 255 ? 12.715 3.919 -9.242 1.00 73.56 255 LYS A C 1
ATOM 2040 O O . LYS A 1 255 ? 11.697 4.034 -9.918 1.00 73.56 255 LYS A O 1
ATOM 2045 N N . TYR A 1 256 ? 12.773 4.336 -7.982 1.00 72.69 256 TYR A N 1
ATOM 2046 C CA . TYR A 1 256 ? 11.714 5.062 -7.276 1.00 72.69 256 TYR A CA 1
ATOM 2047 C C . TYR A 1 256 ? 12.117 6.495 -6.902 1.00 72.69 256 TYR A C 1
ATOM 2049 O O . TYR A 1 256 ? 11.311 7.194 -6.295 1.00 72.69 256 TYR A O 1
ATOM 2057 N N . ARG A 1 257 ? 13.310 6.938 -7.308 1.00 73.62 257 ARG A N 1
ATOM 2058 C CA . ARG A 1 257 ? 13.827 8.283 -7.072 1.00 73.62 257 ARG A CA 1
ATOM 2059 C C . ARG A 1 257 ? 13.348 9.237 -8.173 1.00 73.62 257 ARG A C 1
ATOM 2061 O O . ARG A 1 257 ? 13.657 9.016 -9.341 1.00 73.62 257 ARG A O 1
ATOM 2068 N N . SER A 1 258 ? 12.571 10.256 -7.810 1.00 72.44 258 SER A N 1
ATOM 2069 C CA . SER A 1 258 ? 12.115 11.317 -8.724 1.00 72.44 258 SER A CA 1
ATOM 2070 C C . SER A 1 258 ? 13.255 12.289 -9.068 1.00 72.44 258 SER A C 1
ATOM 2072 O O . SER A 1 258 ? 14.259 12.344 -8.351 1.00 72.44 258 SER A O 1
ATOM 2074 N N . MET A 1 259 ? 13.109 13.101 -10.123 1.00 73.56 259 MET A N 1
ATOM 2075 C CA . MET A 1 259 ? 14.054 14.205 -10.367 1.00 73.56 259 MET A CA 1
ATOM 2076 C C . MET A 1 259 ? 14.084 15.198 -9.195 1.00 73.56 259 MET A C 1
ATOM 2078 O O . MET A 1 259 ? 15.157 15.502 -8.677 1.00 73.56 259 MET A O 1
ATOM 2082 N N . LYS A 1 260 ? 12.912 15.571 -8.668 1.00 70.88 260 LYS A N 1
ATOM 2083 C CA . LYS A 1 260 ? 12.757 16.393 -7.455 1.00 70.88 260 LYS A CA 1
ATOM 2084 C C . LYS A 1 260 ? 13.510 15.823 -6.241 1.00 70.88 260 LYS A C 1
ATOM 2086 O O . LYS A 1 260 ? 14.177 16.558 -5.521 1.00 70.88 260 LYS A O 1
ATOM 2091 N N . SER A 1 261 ? 13.462 14.507 -6.023 1.00 70.88 261 SER A N 1
ATOM 2092 C CA . SER A 1 261 ? 14.236 13.826 -4.972 1.00 70.88 261 SER A CA 1
ATOM 2093 C C . SER A 1 261 ? 15.746 14.033 -5.139 1.00 70.88 261 SER A C 1
ATOM 2095 O O . SER A 1 261 ? 16.449 14.257 -4.150 1.00 70.88 261 SER A O 1
ATOM 2097 N N . LYS A 1 262 ? 16.251 13.966 -6.377 1.00 75.25 262 LYS A N 1
ATOM 2098 C CA . LYS A 1 262 ? 17.668 14.201 -6.688 1.00 75.25 262 LYS A CA 1
ATOM 2099 C C . LYS A 1 262 ? 18.042 15.663 -6.450 1.00 75.25 262 LYS A C 1
ATOM 2101 O O . LYS A 1 262 ? 19.040 15.916 -5.784 1.00 75.25 262 LYS A O 1
ATOM 2106 N N . GLU A 1 263 ? 17.218 16.606 -6.902 1.00 77.19 263 GLU A N 1
ATOM 2107 C CA . GLU A 1 263 ? 17.393 18.047 -6.662 1.00 77.19 263 GLU A CA 1
ATOM 2108 C C . GLU A 1 263 ? 17.457 18.396 -5.173 1.00 77.19 263 GLU A C 1
ATOM 2110 O O . GLU A 1 263 ? 18.355 19.128 -4.758 1.00 77.19 263 GLU A O 1
ATOM 2115 N N . VAL A 1 264 ? 16.565 17.833 -4.347 1.00 75.06 264 VAL A N 1
ATOM 2116 C CA . VAL A 1 264 ? 16.620 18.037 -2.891 1.00 75.06 264 VAL A CA 1
ATOM 2117 C C . VAL A 1 264 ? 17.915 17.468 -2.314 1.00 75.06 264 VAL A C 1
ATOM 2119 O O . VAL A 1 264 ? 18.575 18.161 -1.549 1.00 75.06 264 VAL A O 1
ATOM 2122 N N . SER A 1 265 ? 18.344 16.270 -2.732 1.00 72.38 265 SER A N 1
ATOM 2123 C CA . SER A 1 265 ? 19.638 15.717 -2.300 1.00 72.38 265 SER A CA 1
ATOM 2124 C C . SER A 1 265 ? 20.824 16.617 -2.685 1.00 72.38 265 SER A C 1
ATOM 2126 O O . SER A 1 265 ? 21.746 16.778 -1.888 1.00 72.38 265 SER A O 1
ATOM 2128 N N . TYR A 1 266 ? 20.806 17.227 -3.878 1.00 76.50 266 TYR A N 1
ATOM 2129 C CA . TYR A 1 266 ? 21.832 18.188 -4.296 1.00 76.50 266 TYR A CA 1
ATOM 2130 C C . TYR A 1 266 ? 21.796 19.475 -3.465 1.00 76.50 266 TYR A C 1
ATOM 2132 O O . TYR A 1 266 ? 22.857 19.950 -3.064 1.00 76.50 266 TYR A O 1
ATOM 2140 N N . ARG A 1 267 ? 20.606 20.015 -3.165 1.00 78.44 267 ARG A N 1
ATOM 2141 C CA . ARG A 1 267 ? 20.465 21.187 -2.288 1.00 78.44 267 ARG A CA 1
ATOM 2142 C C . ARG A 1 267 ? 20.985 20.887 -0.884 1.00 78.44 267 ARG A C 1
ATOM 2144 O O . ARG A 1 267 ? 21.854 21.608 -0.423 1.00 78.44 267 ARG A O 1
ATOM 2151 N N . THR A 1 268 ? 20.566 19.787 -0.258 1.00 74.69 268 THR A N 1
ATOM 2152 C CA . THR A 1 268 ? 21.060 19.386 1.070 1.00 74.69 268 THR A CA 1
ATOM 2153 C C . THR A 1 268 ? 22.581 19.204 1.089 1.00 74.69 268 THR A C 1
ATOM 2155 O O . THR A 1 268 ? 23.232 19.603 2.049 1.00 74.69 268 THR A O 1
ATOM 2158 N N . ALA A 1 269 ? 23.178 18.660 0.022 1.00 74.62 269 ALA A N 1
ATOM 2159 C CA . ALA A 1 269 ? 24.633 18.574 -0.094 1.00 74.62 269 ALA A CA 1
ATOM 2160 C C . ALA A 1 269 ? 25.304 19.958 -0.202 1.00 74.62 269 ALA A C 1
ATOM 2162 O O . ALA A 1 269 ? 26.347 20.171 0.412 1.00 74.62 269 ALA A O 1
ATOM 2163 N N . GLN A 1 270 ? 24.713 20.909 -0.935 1.00 78.38 270 GLN A N 1
ATOM 2164 C CA . GLN A 1 270 ? 25.197 22.295 -0.976 1.00 78.38 270 GLN A CA 1
ATOM 2165 C C . GLN A 1 270 ? 25.044 22.992 0.380 1.00 78.38 270 GLN A C 1
ATOM 2167 O O . GLN A 1 270 ? 25.999 23.610 0.838 1.00 78.38 270 GLN A O 1
ATOM 2172 N N . ASP A 1 271 ? 23.899 22.846 1.048 1.00 80.31 271 ASP A N 1
ATOM 2173 C CA . ASP A 1 271 ? 23.638 23.421 2.372 1.00 80.31 271 ASP A CA 1
ATOM 2174 C C . ASP A 1 271 ? 24.656 22.910 3.410 1.00 80.31 271 ASP A C 1
ATOM 2176 O O . ASP A 1 271 ? 25.184 23.698 4.190 1.00 80.31 271 ASP A O 1
ATOM 2180 N N . LEU A 1 272 ? 25.018 21.619 3.367 1.00 76.75 272 LEU A N 1
ATOM 2181 C CA . LEU A 1 272 ? 26.087 21.044 4.198 1.00 76.75 272 LEU A CA 1
ATOM 2182 C C . LEU A 1 272 ? 27.478 21.609 3.859 1.00 76.75 272 LEU A C 1
ATOM 2184 O O . LEU A 1 272 ? 28.267 21.864 4.764 1.00 76.75 272 LEU A O 1
ATOM 2188 N N . ILE A 1 273 ? 27.786 21.845 2.578 1.00 76.94 273 ILE A N 1
ATOM 2189 C CA . ILE A 1 273 ? 29.041 22.500 2.162 1.00 76.94 273 ILE A CA 1
ATOM 2190 C C . ILE A 1 273 ? 29.090 23.960 2.643 1.00 76.94 273 ILE A C 1
ATOM 2192 O O . ILE A 1 273 ? 30.160 24.440 3.011 1.00 76.94 273 ILE A O 1
ATOM 2196 N N . PHE A 1 274 ? 27.958 24.670 2.658 1.00 73.62 274 PHE A N 1
ATOM 2197 C CA . PHE A 1 274 ? 27.875 26.028 3.200 1.00 73.62 274 PHE A CA 1
ATOM 2198 C C . PHE A 1 274 ? 27.952 26.059 4.731 1.00 73.62 274 PHE A C 1
ATOM 2200 O O . PHE A 1 274 ? 28.622 26.935 5.269 1.00 73.62 274 PHE A O 1
ATOM 2207 N N . ALA A 1 275 ? 27.336 25.102 5.430 1.00 71.75 275 ALA A N 1
ATOM 2208 C CA . ALA A 1 275 ? 27.452 24.973 6.882 1.00 71.75 275 ALA A CA 1
ATOM 2209 C C . ALA A 1 275 ? 28.896 24.659 7.312 1.00 71.75 275 ALA A C 1
ATOM 2211 O O . ALA A 1 275 ? 29.421 25.296 8.216 1.00 71.75 275 ALA A O 1
ATOM 2212 N N . ASN A 1 276 ? 29.589 23.772 6.593 1.00 60.47 276 ASN A N 1
ATOM 2213 C CA . ASN A 1 276 ? 30.998 23.448 6.849 1.00 60.47 276 ASN A CA 1
ATOM 2214 C C . ASN A 1 276 ? 31.987 24.564 6.442 1.00 60.47 276 ASN A C 1
ATOM 2216 O O . ASN A 1 276 ? 33.193 24.355 6.514 1.00 60.47 276 ASN A O 1
ATOM 2220 N N . ARG A 1 277 ? 31.514 25.734 5.988 1.00 56.84 277 ARG A N 1
ATOM 2221 C CA . ARG A 1 277 ? 32.356 26.897 5.648 1.00 56.84 277 ARG A CA 1
ATOM 2222 C C . ARG A 1 277 ? 32.435 27.960 6.752 1.00 56.84 277 ARG A C 1
ATOM 2224 O O . ARG A 1 277 ? 33.064 28.985 6.507 1.00 56.84 277 ARG A O 1
ATOM 2231 N N . SER A 1 278 ? 31.800 27.769 7.915 1.00 54.50 278 SER A N 1
ATOM 2232 C CA . SER A 1 278 ? 31.772 28.794 8.977 1.00 54.50 278 SER A CA 1
ATOM 2233 C C . SER A 1 278 ? 32.845 28.676 10.060 1.00 54.50 278 SER A C 1
ATOM 2235 O O . SER A 1 278 ? 33.023 29.652 10.782 1.00 54.50 278 SER A O 1
ATOM 2237 N N . ASP A 1 279 ? 33.542 27.538 10.172 1.00 52.69 279 ASP A N 1
ATOM 2238 C CA . ASP A 1 279 ? 34.408 27.245 11.333 1.00 52.69 279 ASP A CA 1
ATOM 2239 C C . ASP A 1 279 ? 35.902 27.060 10.981 1.00 52.69 279 ASP A C 1
ATOM 2241 O O . ASP A 1 279 ? 36.735 27.023 11.885 1.00 52.69 279 ASP A O 1
ATOM 2245 N N . ASP A 1 280 ? 36.268 26.993 9.693 1.00 49.62 280 ASP A N 1
ATOM 2246 C CA . ASP A 1 280 ? 37.677 27.034 9.268 1.00 49.62 280 ASP A CA 1
ATOM 2247 C C . ASP A 1 280 ? 38.153 28.495 9.204 1.00 49.62 280 ASP A C 1
ATOM 2249 O O . ASP A 1 280 ? 37.964 29.212 8.214 1.00 49.62 280 ASP A O 1
ATOM 2253 N N . ASP A 1 281 ? 38.763 28.927 10.305 1.00 48.09 281 ASP A N 1
ATOM 2254 C CA . ASP A 1 281 ? 39.345 30.251 10.501 1.00 48.09 281 ASP A CA 1
ATOM 2255 C C . ASP A 1 281 ? 40.438 30.541 9.449 1.00 48.09 281 ASP A C 1
ATOM 2257 O O . ASP A 1 281 ? 41.559 30.033 9.510 1.00 48.09 281 ASP A O 1
ATOM 2261 N N . TYR A 1 282 ? 40.153 31.433 8.494 1.00 51.72 282 TYR A N 1
ATOM 2262 C CA . TYR A 1 282 ? 41.174 31.988 7.589 1.00 51.72 282 TYR A CA 1
ATOM 2263 C C . TYR A 1 282 ? 42.131 32.974 8.300 1.00 51.72 282 TYR A C 1
ATOM 2265 O O . TYR A 1 282 ? 42.965 33.603 7.646 1.00 51.72 282 TYR A O 1
ATOM 2273 N N . ALA A 1 283 ? 42.022 33.116 9.626 1.00 51.34 283 ALA A N 1
ATOM 2274 C CA . ALA A 1 283 ? 42.868 33.968 10.459 1.00 51.34 283 ALA A CA 1
ATOM 2275 C C . ALA A 1 283 ? 44.346 33.527 10.503 1.00 51.34 283 ALA A C 1
ATOM 2277 O O . ALA A 1 283 ? 45.215 34.379 10.665 1.00 51.34 283 ALA A O 1
ATOM 2278 N N . ASP A 1 284 ? 44.641 32.239 10.286 1.00 54.03 284 ASP A N 1
ATOM 2279 C CA . ASP A 1 284 ? 46.001 31.670 10.356 1.00 54.03 284 ASP A CA 1
ATOM 2280 C C . ASP A 1 284 ? 46.780 31.719 9.014 1.00 54.03 284 ASP A C 1
ATOM 2282 O O . ASP A 1 284 ? 47.809 31.056 8.855 1.00 54.03 284 ASP A O 1
ATOM 2286 N N . LEU A 1 285 ? 46.307 32.485 8.018 1.00 50.28 285 LEU A N 1
ATOM 2287 C CA . LEU A 1 285 ? 46.912 32.583 6.673 1.00 50.28 285 LEU A CA 1
ATOM 2288 C C . LEU A 1 285 ? 47.340 34.007 6.250 1.00 50.28 285 LEU A C 1
ATOM 2290 O O . LEU A 1 285 ? 47.437 34.281 5.049 1.00 50.28 285 LEU A O 1
ATOM 2294 N N . ILE A 1 286 ? 47.627 34.901 7.208 1.00 43.06 286 ILE A N 1
ATOM 2295 C CA . ILE A 1 286 ? 48.200 36.246 6.966 1.00 43.06 286 ILE A CA 1
ATOM 2296 C C . ILE A 1 286 ? 49.419 36.492 7.866 1.00 43.06 286 ILE A C 1
ATOM 2298 O O . ILE A 1 286 ? 49.261 36.392 9.100 1.00 43.06 286 ILE A O 1
#

Secondary structure (DSSP, 8-state):
----TTSSSS-SS---HHHHHHHHHHHHHHHHHTT--HHHHHHHHHHHHHHHHHHHTS--HHHHTTTTS--HHHHHHHHHHHHHHHTT-S-HHHHHHHHHHHHHHHHHHH----HHHHHHH-BBTTTEEEETTTTEEEEEE--GGGTTT-SS-EEEEPPHHHHHHHHHHHHTTS-GGGHHHHHHHHHHTT-BSSB-TTSPBPPTTHHHHHHHHHHSS-GGGHHHHHHHHSGGGHHHHHHHHHHHHT--STTTGGGG--HHHHHHHHHHHHHHHHHTTSSS-GGGG-

Nearest PDB structures (foldseek):
  6xi6-assembly1_A-3  TM=1.496E-01  e=3.137E+00  synthetic construct

Foldseek 3Di:
DDDDPQPDDDDDPDDQLVVVLVVLVVVLVVCVVVVHDPVSNVVSVVSSVVSVVVNVPDDDPLQVLLVQFDALVVLLVVLVVLLVCLVVDPDLQSSLVSLLLSLLRNCLSQALADLVCLQPAQWALRQWYQDVVVRFIKGWAARPVCNVPDPGTDIGTDDVSSRVSLLCNQQRVHDSVCSVVSSVVRNVVRQRSDAGSVSHHDDSCVSQVSVCVRSVGGSNSSLLSQLQNLLLVPPVSLVVSCVSHVPPDPVVSVVSQHPVSVVSVVVVVVVVVVVVPPPPDPVVPD

Radius of gyration: 23.56 Å; Cα contacts (8 Å, |Δi|>4): 322; chains: 1; bounding box: 74×57×63 Å

Solvent-accessible surface area (backbone atoms only — not comparable to full-atom values): 15881 Å² total; per-residue (Å²): 133,84,80,56,92,70,77,66,88,84,56,94,84,66,76,65,33,60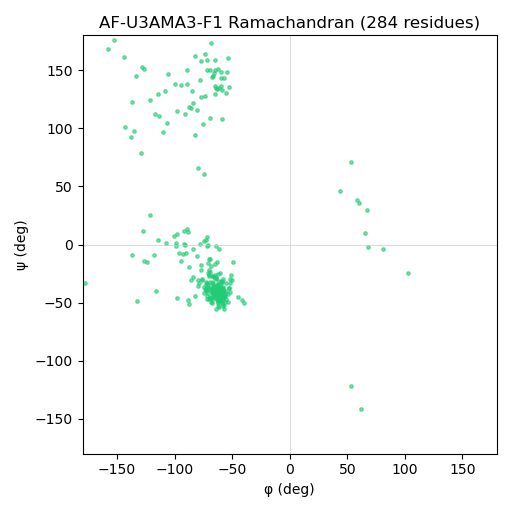,61,55,26,53,52,37,47,52,53,34,50,48,33,62,76,72,67,50,54,69,68,58,42,50,55,35,46,54,54,29,50,55,29,48,52,55,31,72,78,46,83,60,77,68,48,76,52,41,79,80,38,72,44,41,68,55,44,38,53,49,18,50,50,40,39,64,51,17,83,73,47,92,48,69,56,58,20,42,53,27,26,43,44,17,32,59,43,35,42,26,62,60,52,36,52,47,58,65,45,40,68,75,28,46,17,23,64,68,14,27,41,82,39,79,92,80,70,36,38,30,39,44,42,61,55,72,97,42,54,92,78,48,95,65,65,49,75,42,77,58,59,63,76,64,37,53,35,55,48,42,52,61,37,58,92,55,65,76,86,48,42,65,60,45,48,52,50,36,28,75,67,46,34,52,65,55,46,46,77,90,64,49,73,53,58,74,69,47,62,28,48,51,33,27,76,77,48,77,40,47,40,68,46,34,49,39,40,39,32,49,54,24,21,74,57,40,71,62,20,46,52,50,31,31,58,49,56,67,56,88,56,79,86,48,62,65,79,40,56,41,71,68,31,52,52,42,40,52,47,54,52,50,53,51,56,56,61,70,61,76,76,76,70,74,76,86,76,120

pLDDT: mean 86.24, std 14.71, range [30.52, 98.5]

Sequence (286 aa):
MRARSAEKEANEGEPRWAYLRSTWEELHRFAKVHGLSHATCIALKKTLDALTMNETDQEPLKFYKLENIKPSGDLLADARKILAEAERLERVDWRHARRNRATAISLGTAVPARPEDVHKNHVFGKGLFWDADTGNYRFEYRPQKTCGTVAEPLRIPLNPEYGAFIDAVILQDQDRRYLGDLRAQAIAAQRPLYVNYDGSPCAYGWYSRQWAAITGTGGQIARTVIYDSFASEGEFGLQYAKASTFHKTDAIPEKYRSMKSKEVSYRTAQDLIFANRSDDDYADLI

Mean predicted aligned error: 8.82 Å

Organism: NCBI:txid1337093